Protein 6EY1 (pdb70)

Foldseek 3Di:
DPLQPDDDPVVVVVLLVLLVQQLVCCVPFQKDKDAQQPHDVLLVLQLVLLVVCVVVPQWDADCAQKTKDFAQCPDPSRSSVVSVVVSVVVSVVSCAVRNPVFHWDDKGGKIKIKNAAPQGKHAWDFQPADLQFFFKKKKAWRDAPDDCVPFPFWKWKCAQVDDDTDTHDRYGGMMMMGTRYPRITIIGGTTRHITIMIMMTTGRVVSNVVD

B-factor: mean 22.75, std 12.22, range [8.12, 85.41]

Nearest PDB structures (foldseek):
  6ey1-assembly1_A  TM=1.005E+00  e=1.236E-49  Trichoplax adhaerens
  7q5x-assembly1_A  TM=9.892E-01  e=2.332E-33  Homo sapiens
  6yw2-assembly1_A  TM=9.884E-01  e=5.616E-33  Homo sapiens
  5la9-assembly1_A  TM=9.828E-01  e=2.379E-32  Homo sapiens
  5lbb-assembly1_A-3  TM=9.717E-01  e=7.842E-32  Homo sapiens

InterPro domains:
  IPR002893 Zinc finger, MYND-type [PF01753] (26-63)
  IPR002893 Zinc finger, MYND-type [PS01360] (26-63)
  IPR002893 Zinc finger, MYND-type [PS50865] (26-63)
  IPR005123 Oxoglutarate/iron-dependent dioxygenase domain [PS51471] (190-288)
  IPR006620 Prolyl 4-hydroxylase, alpha subunit [SM00702] (103-287)
  IPR044862 Prolyl 4-hydroxylase alpha subunit, Fe(2+) 2OG dioxygenase domain [PF13640] (195-286)
  IPR051559 Hypoxia-inducible factor prolyl hydroxylases [PTHR12907] (85-297)

Structure (mmCIF, N/CA/C/O backbone):
data_6EY1
#
_entry.id   6EY1
#
_cell.length_a   40.579
_cell.length_b   59.413
_cell.length_c   51.202
_cell.angle_alpha   90.000
_cell.angle_beta   100.740
_cell.angle_gamma   90.000
#
_symmetry.space_group_name_H-M   'P 1 21 1'
#
loop_
_entity.id
_entity.type
_entity.pdbx_description
1 polymer 'HIF prolyl hydroxylase'
2 non-polymer 'ACETATE ION'
3 non-polymer GLYCEROL
4 non-polymer 'MANGANESE (II) ION'
5 water water
#
loop_
_atom_site.group_PDB
_atom_site.id
_atom_site.type_symbol
_atom_site.label_atom_id
_atom_site.label_alt_id
_atom_site.label_comp_id
_atom_site.label_asym_id
_atom_site.label_entity_id
_atom_site.label_seq_id
_atom_site.pdbx_PDB_ins_code
_atom_site.Cartn_x
_atom_site.Cartn_y
_atom_site.Cartn_z
_atom_site.occupancy
_atom_site.B_iso_or_equiv
_atom_site.auth_seq_id
_atom_site.auth_comp_id
_atom_site.auth_asym_id
_atom_site.auth_atom_id
_atom_site.pdbx_PDB_model_num
ATOM 1 N N A CYS A 1 30 ? 10.456 14.965 -3.470 0.75 41.53 73 CYS A N 1
ATOM 2 C CA A CYS A 1 30 ? 9.039 15.026 -3.809 0.75 38.62 73 CYS A CA 1
ATOM 3 C C A CYS A 1 30 ? 8.176 15.209 -2.561 0.75 38.23 73 CYS A C 1
ATOM 4 O O A CYS A 1 30 ? 8.020 14.278 -1.773 0.75 37.87 73 CYS A O 1
ATOM 7 N N . ASP A 1 31 ? 7.588 16.400 -2.410 0.75 38.00 74 ASP A N 1
ATOM 8 C CA . ASP A 1 31 ? 6.734 16.720 -1.262 0.75 36.82 74 ASP A CA 1
ATOM 9 C C . ASP A 1 31 ? 5.355 16.096 -1.472 0.75 36.34 74 ASP A C 1
ATOM 10 O O . ASP A 1 31 ? 4.379 16.753 -1.849 0.75 37.70 74 ASP A O 1
ATOM 12 N N . LYS A 1 32 ? 5.267 14.797 -1.209 0.75 36.63 75 LYS A N 1
ATOM 13 C CA . LYS A 1 32 ? 3.988 14.101 -1.307 0.75 35.80 75 LYS A CA 1
ATOM 14 C C . LYS A 1 32 ? 3.080 14.582 -0.181 0.75 37.84 75 LYS A C 1
ATOM 15 O O . LYS A 1 32 ? 1.919 14.926 -0.411 0.75 40.01 75 LYS A O 1
ATOM 21 N N . LEU A 1 35 ? 0.653 19.480 -2.281 1.00 53.51 78 LEU A N 1
ATOM 22 C CA . LEU A 1 35 ? -0.704 19.445 -2.814 1.00 53.65 78 LEU A CA 1
ATOM 23 C C . LEU A 1 35 ? -1.683 19.932 -1.750 1.00 55.48 78 LEU A C 1
ATOM 24 O O . LEU A 1 35 ? -2.780 20.401 -2.060 1.00 55.76 78 LEU A O 1
ATOM 29 N N . ALA A 1 36 ? -1.275 19.827 -0.486 1.00 57.77 79 ALA A N 1
ATOM 30 C CA . ALA A 1 36 ? -2.100 20.338 0.601 1.00 59.20 79 ALA A CA 1
ATOM 31 C C . ALA A 1 36 ? -1.951 21.848 0.744 1.00 59.35 79 ALA A C 1
ATOM 32 O O . ALA A 1 36 ? -2.946 22.556 0.934 1.00 62.03 79 ALA A O 1
ATOM 34 N N . LEU A 1 37 ? -0.719 22.352 0.637 1.00 54.61 80 LEU A N 1
ATOM 35 C CA . LEU A 1 37 ? -0.403 23.767 0.831 1.00 48.50 80 LEU A CA 1
ATOM 36 C C . LEU A 1 37 ? 0.356 24.298 -0.384 1.00 41.66 80 LEU A C 1
ATOM 37 O O . LEU A 1 37 ? 1.492 24.765 -0.299 1.00 41.50 80 LEU A O 1
ATOM 42 N N . GLU A 1 38 ? -0.283 24.262 -1.536 1.00 37.71 81 GLU A N 1
ATOM 43 C CA . GLU A 1 38 ? 0.414 24.714 -2.726 1.00 35.98 81 GLU A CA 1
ATOM 44 C C . GLU A 1 38 ? 0.498 26.233 -2.739 1.00 30.73 81 GLU A C 1
ATOM 45 O O . GLU A 1 38 ? -0.321 26.939 -2.136 1.00 28.49 81 GLU A O 1
ATOM 51 N N . LYS A 1 39 ? 1.528 26.728 -3.405 1.00 29.53 82 LYS A N 1
ATOM 52 C CA . LYS A 1 39 ? 1.721 28.155 -3.548 1.00 29.19 82 LYS A CA 1
ATOM 53 C C . LYS A 1 39 ? 0.723 28.711 -4.556 1.00 24.36 82 LYS A C 1
ATOM 54 O O . LYS A 1 39 ? 0.205 28.001 -5.424 1.00 22.82 82 LYS A O 1
ATOM 59 N N A THR A 1 40 ? 0.493 30.020 -4.477 0.30 24.05 83 THR A N 1
ATOM 60 N N B THR 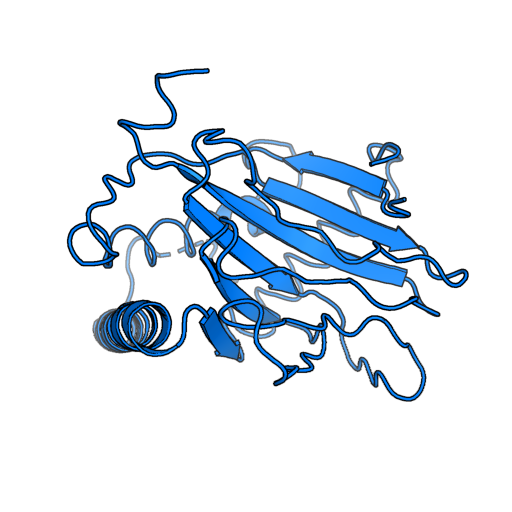A 1 40 ? 0.479 30.014 -4.446 0.70 24.01 83 THR A N 1
ATOM 61 C CA A THR A 1 40 ? -0.424 30.650 -5.419 0.30 23.93 83 THR A CA 1
ATOM 62 C CA B THR A 1 40 ? -0.389 30.692 -5.397 0.70 24.72 83 THR A CA 1
ATOM 63 C C A THR A 1 40 ? 0.029 30.461 -6.863 0.30 23.46 83 THR A C 1
ATOM 64 C C B THR A 1 40 ? 0.036 30.430 -6.835 0.70 23.46 83 THR A C 1
ATOM 65 O O A THR A 1 40 ? -0.808 30.309 -7.756 0.30 23.62 83 THR A O 1
ATOM 66 O O B THR A 1 40 ? -0.812 30.196 -7.695 0.70 22.91 83 THR A O 1
ATOM 73 N N . TRP A 1 41 ? 1.341 30.467 -7.125 1.00 22.66 84 TRP A N 1
ATOM 74 C CA . TRP A 1 41 ? 1.782 30.227 -8.503 1.00 22.94 84 TRP A CA 1
ATOM 75 C C . TRP A 1 41 ? 1.407 28.819 -8.964 1.00 21.53 84 TRP A C 1
ATOM 76 O O . TRP A 1 41 ? 1.103 28.602 -10.147 1.00 20.32 84 TRP A O 1
ATOM 87 N N A GLN A 1 42 ? 1.445 27.851 -8.052 0.50 21.49 85 GLN A N 1
ATOM 88 N N B GLN A 1 42 ? 1.421 27.855 -8.052 0.50 22.24 85 GLN A N 1
ATOM 89 C CA A GLN A 1 42 ? 1.044 26.490 -8.385 0.50 20.87 85 GLN A CA 1
ATOM 90 C CA B GLN A 1 42 ? 1.044 26.496 -8.408 0.50 22.25 85 GLN A CA 1
ATOM 91 C C A GLN A 1 42 ? -0.459 26.392 -8.624 0.50 19.94 85 GLN A C 1
ATOM 92 C C B GLN A 1 42 ? -0.465 26.366 -8.608 0.50 20.73 85 GLN A C 1
ATOM 93 O O A GLN A 1 42 ? -0.897 25.696 -9.547 0.50 18.92 85 GLN A O 1
ATOM 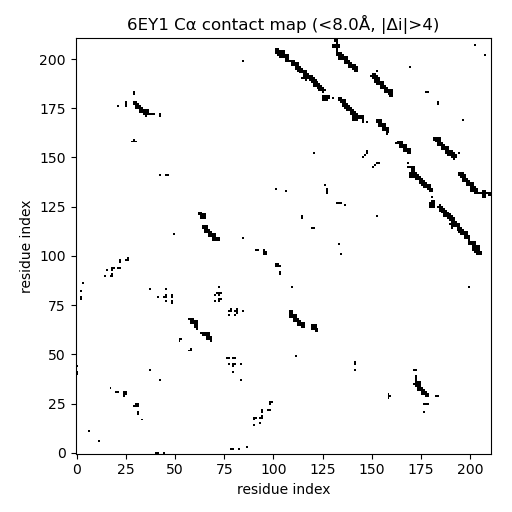94 O O B GLN A 1 42 ? -0.912 25.625 -9.491 0.50 19.90 85 GLN A O 1
ATOM 105 N N . LEU A 1 43 ? -1.264 27.063 -7.793 1.00 21.00 86 LEU A N 1
ATOM 106 C CA . LEU A 1 43 ? -2.702 27.115 -8.042 1.00 21.01 86 LEU A CA 1
ATOM 107 C C . LEU A 1 43 ? -2.992 27.679 -9.433 1.00 20.61 86 LEU A C 1
ATOM 108 O O . LEU A 1 43 ? -3.836 27.146 -10.165 1.00 20.51 86 LEU A O 1
ATOM 113 N N . GLN A 1 44 ? -2.312 28.762 -9.814 1.00 19.80 87 GLN A N 1
ATOM 114 C CA . GLN A 1 44 ? -2.583 29.365 -11.116 1.00 19.46 87 GLN A CA 1
ATOM 115 C C . GLN A 1 44 ? -2.162 28.427 -12.240 1.00 18.47 87 GLN A C 1
ATOM 116 O O . GLN A 1 44 ? -2.866 28.303 -13.248 1.00 17.39 87 GLN A O 1
ATOM 122 N N . LYS A 1 45 ? -1.022 27.746 -12.087 1.00 16.68 88 LYS A N 1
ATOM 123 C CA . LYS A 1 45 ? -0.635 26.721 -13.060 1.00 15.75 88 LYS A CA 1
ATOM 124 C C . LYS A 1 45 ? -1.684 25.619 -13.152 1.00 14.84 88 LYS A C 1
ATOM 125 O O . LYS A 1 45 ? -2.048 25.181 -14.250 1.00 15.02 88 LYS A O 1
ATOM 131 N N . ASN A 1 46 ? -2.169 25.158 -12.008 1.00 16.38 89 ASN A N 1
ATOM 132 C CA . ASN A 1 46 ? -3.175 24.108 -11.978 1.00 17.43 89 ASN A CA 1
ATOM 133 C C . ASN A 1 46 ? -4.474 24.541 -12.658 1.00 17.27 89 ASN A C 1
ATOM 134 O O . ASN A 1 46 ? -5.091 23.747 -13.368 1.00 17.05 89 ASN A O 1
ATOM 139 N N . GLU A 1 47 ? -4.847 25.804 -12.547 1.00 17.88 90 GLU A N 1
ATOM 140 C CA . GLU A 1 47 ? -6.011 26.289 -13.283 1.00 18.71 90 GLU A CA 1
ATOM 141 C C . GLU A 1 47 ? -5.767 26.310 -14.785 1.00 17.15 90 GLU A C 1
ATOM 142 O O . GLU A 1 47 ? -6.666 25.975 -15.558 1.00 17.91 90 GLU A O 1
ATOM 148 N N . ARG A 1 48 ? -4.563 26.705 -15.219 1.00 16.76 91 ARG A N 1
ATOM 149 C CA . ARG A 1 48 ? -4.233 26.609 -16.644 1.00 15.34 91 ARG A CA 1
ATOM 150 C C . ARG A 1 48 ? -4.338 25.180 -17.136 1.00 13.66 91 ARG A C 1
ATOM 151 O O . ARG A 1 48 ? -4.796 24.943 -18.259 1.00 14.85 91 ARG A O 1
ATOM 159 N N . LEU A 1 49 ? -3.874 24.219 -16.334 1.00 13.40 92 LEU A N 1
ATOM 160 C CA . LEU A 1 49 ? -3.934 22.817 -16.738 1.00 13.26 92 LEU A CA 1
ATOM 161 C C . LEU A 1 49 ? -5.368 22.355 -16.914 1.00 13.28 92 LEU A C 1
ATOM 162 O O . LEU A 1 49 ? -5.716 21.721 -17.920 1.00 13.47 92 LEU A O 1
ATOM 167 N N A SER A 1 50 ? -6.229 22.663 -15.942 0.75 13.83 93 SER A N 1
ATOM 168 N N B SER A 1 50 ? -6.221 22.660 -15.940 0.25 14.15 93 SER A N 1
ATOM 169 C CA A SER A 1 50 ? -7.611 22.191 -16.058 0.75 14.18 93 SER A CA 1
ATOM 170 C CA B SER A 1 50 ? -7.606 22.218 -16.027 0.25 14.81 93 SER A CA 1
ATOM 171 C C A SER A 1 50 ? -8.334 22.886 -17.209 0.75 14.03 93 SER A C 1
ATOM 172 C C B SER A 1 50 ? -8.349 22.942 -17.146 0.25 14.94 93 SER A C 1
ATOM 173 O O A SER A 1 50 ? -9.085 22.245 -17.943 0.75 14.48 93 SER A O 1
ATOM 174 O O B SER A 1 50 ? -9.201 22.346 -17.809 0.25 14.34 93 SER A O 1
ATOM 179 N N A ASN A 1 51 ? -8.099 24.187 -17.420 0.75 14.48 94 ASN A N 1
ATOM 180 N N B ASN A 1 51 ? -8.019 24.213 -17.395 0.25 15.54 94 ASN A N 1
ATOM 181 C CA A ASN A 1 51 ? -8.717 24.848 -18.561 0.75 15.00 94 ASN A CA 1
ATOM 182 C CA B ASN A 1 51 ? -8.627 24.934 -18.507 0.25 15.11 94 ASN A CA 1
ATOM 183 C C A ASN A 1 51 ? -8.267 24.224 -19.866 0.75 13.88 94 ASN A C 1
ATOM 184 C C B ASN A 1 51 ? -8.234 24.320 -19.845 0.25 14.38 94 ASN A C 1
ATOM 185 O O A ASN A 1 51 ? -9.083 24.013 -20.771 0.75 14.56 94 ASN A O 1
ATOM 186 O O B ASN A 1 51 ? -9.058 24.233 -20.764 0.25 14.84 94 ASN A O 1
ATOM 195 N N . MET A 1 52 ? -6.974 23.890 -19.964 1.00 13.29 95 MET A N 1
ATOM 196 C CA . MET A 1 52 ? -6.492 23.221 -21.166 1.00 12.95 95 MET A CA 1
ATOM 197 C C . MET A 1 52 ? -7.150 21.863 -21.347 1.00 12.41 95 MET A C 1
ATOM 198 O O . MET A 1 52 ? -7.546 21.511 -22.467 1.00 13.12 95 MET A O 1
ATOM 203 N N . VAL A 1 53 ? -7.272 21.077 -20.265 1.00 11.52 96 VAL A N 1
ATOM 204 C CA . VAL A 1 53 ? -7.924 19.778 -20.368 1.00 11.68 96 VAL A CA 1
ATOM 205 C C . VAL A 1 53 ? -9.357 19.933 -20.858 1.00 12.60 96 VAL A C 1
ATOM 206 O O . VAL A 1 53 ? -9.816 19.199 -21.742 1.00 12.80 96 VAL A O 1
ATOM 210 N N . VAL A 1 54 ? -10.101 20.864 -20.263 1.00 12.47 97 VAL A N 1
ATOM 211 C CA . VAL A 1 54 ? -11.486 21.063 -20.665 1.00 14.18 97 VAL A CA 1
ATOM 212 C C . VAL A 1 54 ? -11.552 21.411 -22.145 1.00 14.82 97 VAL A C 1
ATOM 213 O O . VAL A 1 54 ? -12.326 20.825 -22.906 1.00 15.81 97 VAL A O 1
ATOM 217 N N . ASN A 1 55 ? -10.748 22.376 -22.573 1.00 14.27 98 ASN A N 1
ATOM 218 C CA . ASN A 1 55 ? -10.837 22.825 -23.948 1.00 15.22 98 ASN A CA 1
ATOM 219 C C . ASN A 1 55 ? -10.397 21.744 -24.925 1.00 15.33 98 ASN A C 1
ATOM 220 O O . ASN A 1 55 ? -11.039 21.525 -25.951 1.00 17.41 98 ASN A O 1
ATOM 225 N N . GLN A 1 56 ? -9.321 21.027 -24.611 1.00 14.43 99 GLN A N 1
ATOM 226 C CA . GLN A 1 56 ? -8.812 20.014 -25.524 1.00 14.08 99 GLN A CA 1
ATOM 227 C C . GLN A 1 56 ? -9.709 18.778 -25.549 1.00 13.26 99 GLN A C 1
ATOM 228 O O . GLN A 1 56 ? -9.955 18.232 -26.630 1.00 14.91 99 GLN A O 1
ATOM 234 N N . LEU A 1 57 ? -10.220 18.321 -24.395 1.00 14.01 100 LEU A N 1
ATOM 235 C CA . LEU A 1 57 ? -11.172 17.200 -24.442 1.00 14.14 100 LEU A CA 1
ATOM 236 C C . LEU A 1 57 ? -12.429 17.576 -25.218 1.00 16.93 100 LEU A C 1
ATOM 237 O O . LEU A 1 57 ? -12.896 16.807 -26.065 1.00 17.46 100 LEU A O 1
ATOM 242 N N . ASN A 1 58 ? -12.970 18.771 -24.971 1.00 18.55 101 ASN A N 1
ATOM 243 C CA . ASN A 1 58 ? -14.239 19.113 -25.587 1.00 20.89 101 ASN A CA 1
ATOM 244 C C . ASN A 1 58 ? -14.062 19.311 -27.073 1.00 22.36 101 ASN A C 1
ATOM 245 O O . ASN A 1 58 ? -14.947 18.960 -27.847 1.00 25.82 101 ASN A O 1
ATOM 250 N N . THR A 1 59 ? -12.916 19.824 -27.493 1.00 21.98 102 THR A N 1
ATOM 251 C CA . THR A 1 59 ? -12.641 20.176 -28.875 1.00 25.13 102 THR A CA 1
ATOM 252 C C . THR A 1 59 ? -12.107 18.988 -29.663 1.00 24.55 102 THR A C 1
ATOM 253 O O . THR A 1 59 ? -12.556 18.729 -30.781 1.00 27.32 102 THR A O 1
ATOM 257 N N . ASN A 1 60 ? -11.154 18.248 -29.102 1.00 21.17 103 ASN A N 1
ATOM 258 C CA . ASN A 1 60 ? -10.442 17.208 -29.833 1.00 19.77 103 ASN A CA 1
ATOM 259 C C . ASN A 1 60 ? -10.594 15.795 -29.276 1.00 19.62 103 ASN A C 1
ATOM 260 O O . ASN A 1 60 ? -10.197 14.836 -29.954 1.00 20.45 103 ASN A O 1
ATOM 265 N N . GLY A 1 61 ? -11.140 15.641 -28.085 1.00 17.84 104 GLY A N 1
ATOM 266 C CA . GLY A 1 61 ? -11.388 14.349 -27.510 1.00 16.18 104 GLY A CA 1
ATOM 267 C C . GLY A 1 61 ? -10.226 13.760 -26.752 1.00 13.81 104 GLY A C 1
ATOM 268 O O . GLY A 1 61 ? -10.373 12.662 -26.221 1.00 13.05 104 GLY A O 1
ATOM 269 N N . PHE A 1 62 ? -9.083 14.451 -26.698 1.00 12.89 105 PHE A N 1
ATOM 270 C CA . PHE A 1 62 ? -7.908 13.985 -25.971 1.00 11.64 105 PHE A CA 1
ATOM 271 C C . PHE A 1 62 ? -7.059 15.200 -25.600 1.00 11.81 105 PHE A C 1
ATOM 272 O O . PHE A 1 62 ? -7.167 16.270 -26.212 1.00 12.73 105 PHE A O 1
ATOM 280 N N . CYS A 1 63 ? -6.205 15.007 -24.594 1.00 10.67 106 CYS A N 1
ATOM 281 C CA . CYS A 1 63 ? -5.346 16.074 -24.122 1.00 10.81 106 CYS A CA 1
ATOM 282 C C . CYS A 1 63 ? -4.053 15.461 -23.596 1.00 9.87 106 CYS A C 1
ATOM 283 O O . CYS A 1 63 ? -4.100 14.549 -22.764 1.00 10.96 106 CYS A O 1
ATOM 286 N N . ILE A 1 64 ? -2.914 16.005 -24.020 1.00 10.50 107 ILE A N 1
ATOM 287 C CA . ILE A 1 64 ? -1.593 15.647 -23.515 1.00 10.89 107 ILE A CA 1
ATOM 288 C C . ILE A 1 64 ? -1.094 16.753 -22.588 1.00 10.90 107 ILE A C 1
ATOM 289 O O . ILE A 1 64 ? -1.133 17.932 -22.953 1.00 12.25 107 ILE A O 1
ATOM 294 N N . ILE A 1 6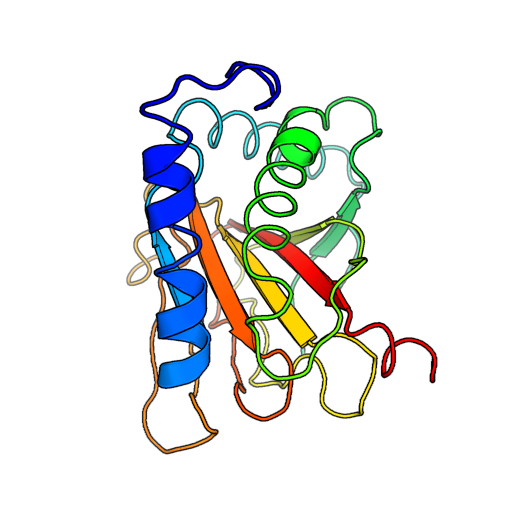5 ? -0.579 16.374 -21.419 1.00 11.19 108 ILE A N 1
ATOM 295 C CA . ILE A 1 65 ? 0.164 17.247 -20.511 1.00 11.04 108 ILE A CA 1
ATOM 296 C C . ILE A 1 65 ? 1.564 16.661 -20.368 1.00 11.12 108 ILE A C 1
ATOM 297 O O . ILE A 1 65 ? 1.760 15.579 -19.792 1.00 12.63 108 ILE A O 1
ATOM 302 N N . ASN A 1 66 ? 2.550 17.389 -20.848 1.00 11.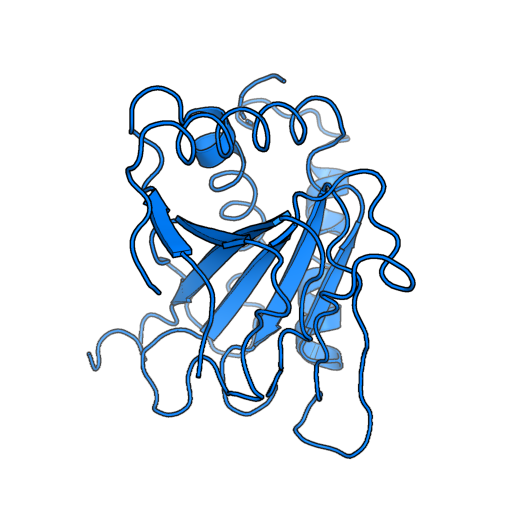09 109 ASN A N 1
ATOM 303 C CA . ASN A 1 66 ? 3.943 17.025 -20.678 1.00 11.16 109 ASN A CA 1
ATOM 304 C C . ASN A 1 66 ? 4.439 17.466 -19.309 1.00 11.74 109 ASN A C 1
ATOM 305 O O . ASN A 1 66 ? 4.049 18.497 -18.803 1.00 13.64 109 ASN A O 1
ATOM 310 N N . ASN A 1 67 ? 5.368 16.682 -18.732 1.00 12.26 110 ASN A N 1
ATOM 311 C CA . ASN A 1 67 ? 6.021 17.045 -17.471 1.00 12.73 110 ASN A CA 1
ATOM 312 C C . ASN A 1 67 ? 5.009 17.333 -16.366 1.00 13.24 110 ASN A C 1
ATOM 313 O O . ASN A 1 67 ? 5.048 18.358 -15.687 1.00 15.54 110 ASN A O 1
ATOM 318 N N . PHE A 1 68 ? 4.095 16.384 -16.167 1.00 12.36 111 PHE A N 1
ATOM 319 C CA . PHE A 1 68 ? 2.984 16.594 -15.241 1.00 13.00 111 PHE A CA 1
ATOM 320 C C . PHE A 1 68 ? 3.418 16.745 -13.780 1.00 14.79 111 PHE A C 1
ATOM 321 O O . PHE A 1 68 ? 3.003 17.702 -13.111 1.00 17.11 111 PHE A O 1
ATOM 329 N N . LEU A 1 69 ? 4.225 15.816 -13.256 1.00 14.14 112 LEU A N 1
ATOM 330 C CA . LEU A 1 69 ? 4.647 15.852 -11.857 1.00 15.28 1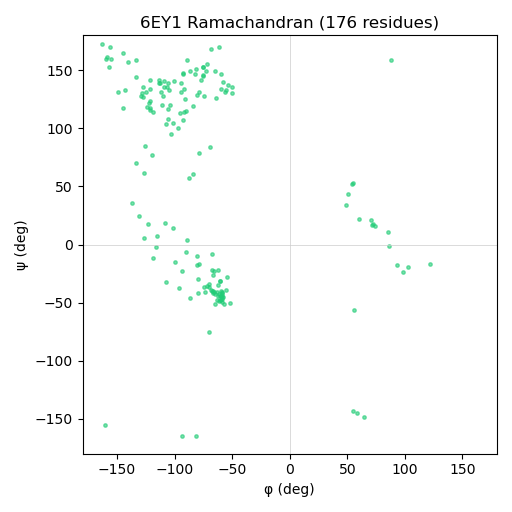12 LEU A CA 1
ATOM 331 C C . LEU A 1 69 ? 6.047 16.418 -11.623 1.00 17.00 112 LEU A C 1
ATOM 332 O O . LEU A 1 69 ? 6.382 16.754 -10.467 1.00 19.55 112 LEU A O 1
ATOM 337 N N . GLY A 1 70 ? 6.852 16.532 -12.652 1.00 16.63 113 GLY A N 1
ATOM 338 C CA . GLY A 1 70 ? 8.262 16.873 -12.497 1.00 18.69 113 GLY A CA 1
ATOM 339 C C . GLY A 1 70 ? 9.146 15.646 -12.286 1.00 20.12 113 GLY A C 1
ATOM 340 O O . GLY A 1 70 ? 8.698 14.601 -11.857 1.00 18.41 113 GLY A O 1
ATOM 341 N N . SER A 1 71 ? 10.465 15.790 -12.569 1.00 22.23 114 SER A N 1
ATOM 342 C CA . SER A 1 71 ? 11.311 14.588 -12.674 1.00 23.70 114 SER A CA 1
ATOM 343 C C . SER A 1 71 ? 11.503 13.903 -11.325 1.00 22.05 114 SER A C 1
ATOM 344 O O . SER A 1 71 ? 11.582 12.669 -11.262 1.00 22.30 114 SER A O 1
ATOM 347 N N . SER A 1 72 ? 11.664 14.676 -10.247 1.00 24.87 115 SER A N 1
ATOM 348 C CA . SER A 1 72 ? 11.901 14.065 -8.936 1.00 26.93 115 SER A CA 1
ATOM 349 C C . SER A 1 72 ? 10.728 13.193 -8.517 1.00 24.75 115 SER A C 1
ATOM 350 O O . SER A 1 72 ? 10.891 12.026 -8.137 1.00 24.82 115 SER A O 1
A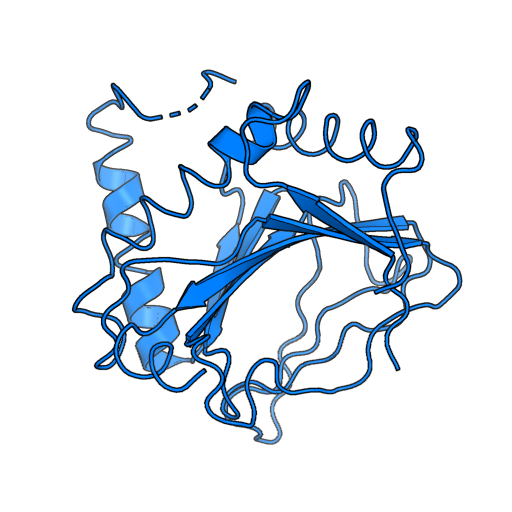TOM 353 N N . CYS A 1 73 ? 9.519 13.736 -8.621 1.00 21.98 116 CYS A N 1
ATOM 354 C CA A CYS A 1 73 ? 8.336 12.976 -8.222 0.75 22.33 116 CYS A CA 1
ATOM 355 C CA B CYS A 1 73 ? 8.348 12.982 -8.227 0.25 21.20 116 CYS A CA 1
ATOM 356 C C . CYS A 1 73 ? 8.065 11.837 -9.196 1.00 19.74 116 CYS A C 1
ATOM 357 O O . CYS A 1 73 ? 7.717 10.728 -8.780 1.00 19.35 116 CYS A O 1
ATOM 362 N N . SER A 1 74 ? 8.200 12.084 -10.498 1.00 18.94 117 SER A N 1
ATOM 363 C CA . SER A 1 74 ? 7.998 11.011 -11.465 1.00 16.80 117 SER A CA 1
ATOM 364 C C . SER A 1 74 ? 8.959 9.848 -11.242 1.00 15.93 117 SER A C 1
ATOM 365 O O . SER A 1 74 ? 8.583 8.681 -11.343 1.00 16.87 117 SER A O 1
ATOM 368 N N . THR A 1 75 ? 10.223 10.159 -10.921 1.00 17.64 118 THR A N 1
ATOM 369 C CA . THR A 1 75 ? 11.222 9.133 -10.612 1.00 19.11 118 THR A CA 1
ATOM 370 C C . THR A 1 75 ? 10.774 8.288 -9.432 1.00 18.15 118 THR A C 1
ATOM 371 O O . THR A 1 75 ? 10.902 7.058 -9.461 1.00 20.49 118 THR A O 1
ATOM 375 N N . GLU A 1 76 ? 10.204 8.924 -8.392 1.00 19.85 119 GLU A N 1
ATOM 376 C CA A GLU A 1 76 ? 9.721 8.171 -7.237 0.60 19.85 119 GLU A CA 1
ATOM 377 C CA B GLU A 1 76 ? 9.736 8.161 -7.244 0.40 19.78 119 GLU A CA 1
ATOM 378 C C . GLU A 1 76 ? 8.562 7.269 -7.628 1.00 18.53 119 GLU A C 1
ATOM 379 O O . GLU A 1 76 ? 8.476 6.131 -7.165 1.00 18.14 119 GLU A O 1
ATOM 390 N N . VAL A 1 77 ? 7.656 7.760 -8.495 1.00 16.91 120 VAL A N 1
ATOM 391 C CA . VAL A 1 77 ? 6.579 6.896 -8.975 1.00 16.02 120 VAL A CA 1
ATOM 392 C C . VAL A 1 77 ? 7.168 5.696 -9.706 1.00 16.33 120 VAL A C 1
ATOM 393 O O . VAL A 1 77 ? 6.792 4.541 -9.464 1.00 16.58 120 VAL A O 1
ATOM 397 N N . LEU A 1 78 ? 8.114 5.951 -10.620 1.00 17.12 121 LEU A N 1
ATOM 398 C CA . LEU A 1 78 ? 8.712 4.843 -11.362 1.00 17.72 121 LEU A CA 1
ATOM 399 C C . LEU A 1 78 ? 9.402 3.848 -10.430 1.00 17.98 121 LEU A C 1
ATOM 400 O O . LEU A 1 78 ? 9.223 2.634 -10.570 1.00 19.73 121 LEU A O 1
ATOM 405 N N . GLN A 1 79 ? 10.164 4.343 -9.451 1.00 18.78 122 GLN A N 1
ATOM 406 C CA A GLN A 1 79 ? 10.845 3.451 -8.512 0.50 20.47 122 GLN A CA 1
ATOM 407 C CA B GLN A 1 79 ? 10.842 3.427 -8.542 0.50 20.51 122 GLN A CA 1
ATOM 408 C C . GLN A 1 79 ? 9.848 2.553 -7.789 1.00 20.15 122 GLN A C 1
ATOM 409 O O . GLN A 1 79 ? 10.101 1.356 -7.583 1.00 21.24 122 GLN A O 1
ATOM 420 N N . GLN A 1 80 ? 8.714 3.123 -7.369 1.00 19.51 123 GLN A N 1
ATOM 421 C CA . GLN A 1 80 ? 7.730 2.320 -6.655 1.00 20.10 123 GLN A CA 1
ATOM 422 C C . GLN A 1 80 ? 7.058 1.310 -7.583 1.00 18.31 123 GLN A C 1
ATOM 423 O O . GLN A 1 80 ? 6.767 0.179 -7.174 1.00 20.52 123 GLN A O 1
ATOM 429 N N . VAL A 1 81 ? 6.816 1.689 -8.844 1.00 17.47 124 VAL A N 1
ATOM 430 C CA . VAL A 1 81 ? 6.277 0.734 -9.809 1.00 18.17 124 VAL A CA 1
ATOM 431 C C . VAL A 1 81 ? 7.239 -0.436 -10.026 1.00 18.34 124 VAL A C 1
ATOM 432 O O . VAL A 1 81 ? 6.831 -1.603 -10.025 1.00 19.84 124 VAL A O 1
ATOM 436 N N A LEU A 1 82 ? 8.532 -0.147 -10.170 0.50 18.85 125 LEU A N 1
ATOM 437 N N B LEU A 1 82 ? 8.535 -0.140 -10.185 0.50 19.49 125 LEU A N 1
ATOM 438 C CA A LEU A 1 82 ? 9.505 -1.223 -10.363 0.50 19.43 125 LEU A CA 1
ATOM 439 C CA B LEU A 1 82 ? 9.530 -1.200 -10.364 0.50 21.20 125 LEU A CA 1
ATOM 440 C C A LEU A 1 82 ? 9.594 -2.125 -9.135 0.50 22.29 125 LEU A C 1
ATOM 441 C C B LEU A 1 82 ? 9.600 -2.116 -9.141 0.50 22.82 125 LEU A C 1
ATOM 442 O O A LEU A 1 82 ? 9.705 -3.350 -9.261 0.50 24.01 125 LEU A O 1
ATOM 443 O O B LEU A 1 82 ? 9.707 -3.341 -9.276 0.50 24.20 125 LEU A O 1
ATOM 452 N N . ASN A 1 83 ? 9.523 -1.545 -7.937 1.00 23.68 126 ASN A N 1
ATOM 453 C CA . ASN A 1 83 ? 9.529 -2.361 -6.727 1.00 25.47 126 ASN A CA 1
ATOM 454 C C . ASN A 1 83 ? 8.329 -3.296 -6.701 1.00 23.78 126 ASN A C 1
ATOM 455 O O . ASN A 1 83 ? 8.450 -4.473 -6.341 1.00 25.73 126 ASN A O 1
ATOM 460 N N . LEU A 1 84 ? 7.150 -2.782 -7.053 1.00 22.01 127 LEU A N 1
ATOM 461 C CA . LEU A 1 84 ? 5.968 -3.631 -7.127 1.00 23.05 127 LEU A CA 1
ATOM 462 C C . LEU A 1 84 ? 6.189 -4.754 -8.119 1.00 23.58 127 LEU A C 1
ATOM 463 O O . LEU A 1 84 ? 5.842 -5.915 -7.859 1.00 24.98 127 LEU A O 1
ATOM 468 N N . TYR A 1 85 ? 6.749 -4.414 -9.286 1.00 23.16 128 TYR A N 1
ATOM 469 C CA . TYR A 1 85 ? 6.928 -5.400 -10.342 1.00 23.42 128 TYR A CA 1
ATOM 470 C C . TYR A 1 85 ? 7.897 -6.483 -9.913 1.00 26.85 128 TYR A C 1
ATOM 471 O O . TYR A 1 85 ? 7.653 -7.675 -10.138 1.00 29.00 128 TYR A O 1
ATOM 480 N N . GLN A 1 86 ? 8.992 -6.085 -9.268 1.00 28.80 129 GLN A N 1
ATOM 481 C CA . GLN A 1 86 ? 9.980 -7.044 -8.795 1.00 33.21 129 GLN A CA 1
ATOM 482 C C . GLN A 1 86 ? 9.426 -7.934 -7.690 1.00 34.55 129 GLN A C 1
ATOM 483 O O . GLN A 1 86 ? 9.905 -9.056 -7.504 1.00 37.26 129 GLN A O 1
ATOM 489 N N . SER A 1 87 ? 8.431 -7.461 -6.941 1.00 34.80 130 SER A N 1
ATOM 490 C CA A SER A 1 87 ? 7.850 -8.254 -5.867 0.25 35.62 130 SER A CA 1
ATOM 491 C CA B SER A 1 87 ? 7.848 -8.254 -5.866 0.75 36.29 130 SER A CA 1
ATOM 492 C C . SER A 1 87 ? 6.934 -9.360 -6.374 1.00 36.49 130 SER A C 1
ATOM 493 O O . SER A 1 87 ? 6.493 -10.186 -5.570 1.00 38.75 130 SER A O 1
ATOM 498 N N . GLY A 1 88 ? 6.630 -9.391 -7.673 1.00 35.75 131 GLY A N 1
ATOM 499 C CA . GLY A 1 88 ? 5.821 -10.449 -8.240 1.00 36.06 131 GLY A CA 1
ATOM 500 C C . GLY A 1 88 ? 4.320 -10.255 -8.159 1.00 36.96 131 GLY A C 1
ATOM 501 O O . GLY A 1 88 ? 3.578 -11.197 -8.460 1.00 38.15 131 GLY A O 1
ATOM 502 N N . VAL A 1 89 ? 3.841 -9.060 -7.790 1.00 34.70 132 VAL A N 1
ATOM 503 C CA . VAL A 1 89 ? 2.402 -8.861 -7.617 1.00 34.86 132 VAL A CA 1
ATOM 504 C C . VAL A 1 89 ? 1.651 -8.630 -8.918 1.00 32.15 132 VAL A C 1
ATOM 505 O O . VAL A 1 89 ? 0.415 -8.628 -8.903 1.00 33.76 132 VAL A O 1
ATOM 509 N N . PHE A 1 90 ? 2.337 -8.432 -10.043 1.00 29.00 133 PHE A N 1
ATOM 510 C CA . PHE A 1 90 ? 1.612 -8.237 -11.291 1.00 27.31 133 PHE A CA 1
ATOM 511 C C . PHE A 1 90 ? 1.046 -9.557 -11.803 1.00 29.78 133 PHE A C 1
ATOM 512 O O . PHE A 1 90 ? 1.574 -10.639 -11.524 1.00 32.91 133 PHE A O 1
ATOM 520 N N . SER A 1 91 ? -0.044 -9.465 -12.559 1.00 30.02 134 SER A N 1
ATOM 521 C CA . SER A 1 91 ? -0.722 -10.634 -13.100 1.00 34.19 134 SER A CA 1
ATOM 522 C C . SER A 1 91 ? -1.177 -10.332 -14.520 1.00 35.36 134 SER A C 1
ATOM 523 O O . SER A 1 91 ? -1.325 -9.180 -14.915 1.00 28.91 134 SER A O 1
ATOM 526 N N . ASN A 1 92 ? -1.374 -11.377 -15.311 1.00 43.60 135 ASN A N 1
ATOM 527 C CA . ASN A 1 92 ? -1.698 -11.173 -16.716 1.00 52.99 135 ASN A CA 1
ATOM 528 C C . ASN A 1 92 ? -2.935 -10.294 -16.869 1.00 58.01 135 ASN A C 1
ATOM 529 O O . ASN A 1 92 ? -3.961 -10.517 -16.218 1.00 58.13 135 ASN A O 1
ATOM 534 N N . GLY A 1 93 ? -2.824 -9.284 -17.729 1.00 61.65 136 GLY A N 1
ATOM 535 C CA . GLY A 1 93 ? -3.921 -8.376 -18.004 1.00 64.33 136 GLY A CA 1
ATOM 536 C C . GLY A 1 93 ? -5.048 -9.029 -18.782 1.00 66.50 136 GLY A C 1
ATOM 537 O O . GLY A 1 93 ? -6.221 -8.769 -18.518 1.00 67.58 136 GLY A O 1
ATOM 538 N N . ILE A 1 104 ? -4.558 -10.849 -27.344 1.00 41.71 147 ILE A N 1
ATOM 539 C CA . ILE A 1 104 ? -5.271 -9.588 -27.495 1.00 39.51 147 ILE A CA 1
ATOM 540 C C . ILE A 1 104 ? -4.482 -8.487 -26.811 1.00 32.96 147 ILE A C 1
ATOM 541 O O . ILE A 1 104 ? -4.150 -7.462 -27.433 1.00 29.54 147 ILE A O 1
ATOM 546 N N . ARG A 1 105 ? -4.213 -8.680 -25.516 1.00 28.43 148 ARG A N 1
ATOM 547 C CA . ARG A 1 105 ? -3.429 -7.719 -24.746 1.00 26.36 148 ARG A CA 1
ATOM 548 C C . ARG A 1 105 ? -2.284 -8.430 -24.045 1.00 22.93 148 ARG A C 1
ATOM 549 O O . ARG A 1 105 ? -2.455 -9.505 -23.460 1.00 24.68 148 ARG A O 1
ATOM 557 N N . GLY A 1 106 ? -1.114 -7.814 -24.110 1.00 20.61 149 GLY A N 1
ATOM 558 C CA . GLY A 1 106 ? 0.117 -8.406 -23.628 1.00 21.59 149 GLY A CA 1
ATOM 559 C C . GLY A 1 106 ? 0.652 -7.779 -22.361 1.00 19.07 149 GLY A C 1
ATOM 560 O O . GLY A 1 106 ? 1.813 -7.972 -22.045 1.00 20.86 149 GLY A O 1
ATOM 561 N N . ASP A 1 107 ? -0.164 -7.059 -21.619 1.00 17.76 150 ASP A N 1
ATOM 562 C CA . ASP A 1 107 ? 0.304 -6.378 -20.411 1.00 17.24 150 ASP A CA 1
ATOM 563 C C . ASP A 1 107 ? 0.175 -7.293 -19.188 1.00 17.80 150 ASP A C 1
ATOM 564 O O . ASP A 1 107 ? -0.606 -8.255 -19.138 1.00 21.38 150 ASP A O 1
ATOM 569 N N . LYS A 1 108 ? 0.954 -6.952 -18.191 1.00 17.57 151 LYS A N 1
ATOM 570 C CA . LYS A 1 108 ? 0.817 -7.456 -16.837 1.00 17.35 151 LYS A CA 1
ATOM 571 C C . LYS A 1 108 ? 0.395 -6.271 -15.983 1.00 16.99 151 LYS A C 1
ATOM 572 O O . LYS A 1 108 ? 0.909 -5.163 -16.179 1.00 15.90 151 LYS A O 1
ATOM 578 N N . ILE A 1 109 ? -0.537 -6.487 -15.047 1.00 17.16 152 ILE A N 1
ATOM 579 C CA . ILE A 1 109 ? -1.117 -5.381 -14.308 1.00 16.15 152 ILE A CA 1
ATOM 580 C C . ILE A 1 109 ? -1.170 -5.660 -12.814 1.00 16.04 152 ILE A C 1
ATOM 581 O O . ILE A 1 109 ? -1.187 -6.808 -12.358 1.00 17.94 152 ILE A O 1
ATOM 586 N N . ALA A 1 110 ? -1.256 -4.564 -12.063 1.00 16.22 153 ALA A N 1
ATOM 587 C CA . ALA A 1 110 ? -1.516 -4.592 -10.629 1.00 16.80 153 ALA A CA 1
ATOM 588 C C . ALA A 1 110 ? -2.409 -3.407 -10.305 1.00 16.51 153 ALA A C 1
ATOM 589 O O . ALA A 1 110 ? -2.125 -2.288 -10.725 1.00 17.00 153 ALA A O 1
ATOM 591 N N . TRP A 1 111 ? -3.459 -3.639 -9.539 1.00 17.30 154 TRP A N 1
ATOM 592 C CA . TRP A 1 111 ? -4.352 -2.581 -9.110 1.00 17.49 154 TRP A CA 1
ATOM 593 C C . TRP A 1 111 ? -3.879 -2.028 -7.776 1.00 17.61 154 TRP A C 1
ATOM 594 O O . TRP A 1 111 ? -3.707 -2.782 -6.805 1.00 21.31 154 TRP A O 1
ATOM 605 N N . ILE A 1 112 ? -3.674 -0.721 -7.719 1.00 16.58 155 ILE A N 1
ATOM 606 C CA . ILE A 1 112 ? -3.127 -0.038 -6.555 1.00 17.98 155 ILE A CA 1
ATOM 607 C C . ILE A 1 112 ? -4.110 1.051 -6.144 1.00 17.68 155 ILE A C 1
ATOM 608 O O . ILE A 1 112 ? -4.367 1.983 -6.905 1.00 17.80 155 ILE A O 1
ATOM 613 N N . GLY A 1 113 ? -4.649 0.946 -4.932 1.00 19.39 156 GLY A N 1
ATOM 614 C CA . GLY A 1 113 ? -5.543 1.971 -4.436 1.00 22.14 156 GLY A CA 1
ATOM 615 C C . GLY A 1 113 ? -4.822 3.195 -3.919 1.00 23.61 156 GLY A C 1
ATOM 616 O O . GLY A 1 113 ? -5.361 4.308 -3.972 1.00 26.37 156 GLY A O 1
ATOM 617 N N . GLY A 1 114 ? -3.611 3.016 -3.417 1.00 24.27 157 GLY A N 1
ATOM 618 C CA . GLY A 1 114 ? -2.775 4.108 -2.954 1.00 25.14 157 GLY A CA 1
ATOM 619 C C . GLY A 1 114 ? -2.353 3.992 -1.508 1.00 25.71 157 GLY A C 1
ATOM 620 O O . GLY A 1 114 ? -1.396 4.666 -1.100 1.00 28.54 157 GLY A O 1
ATOM 621 N N . ASP A 1 115 ? -3.013 3.150 -0.718 1.00 24.27 158 ASP A N 1
ATOM 622 C CA A ASP A 1 115 ? -2.655 2.994 0.685 0.50 25.09 158 ASP A CA 1
ATOM 623 C CA B ASP A 1 115 ? -2.683 2.978 0.690 0.50 24.90 158 ASP A CA 1
ATOM 624 C C . ASP A 1 115 ? -1.776 1.780 0.937 1.00 24.29 158 ASP A C 1
ATOM 625 O O . ASP A 1 115 ? -1.512 1.450 2.105 1.00 26.64 158 ASP A O 1
ATOM 634 N N . GLU A 1 116 ? -1.314 1.116 -0.118 1.00 23.97 159 GLU A N 1
ATOM 635 C CA . GLU A 1 116 ? -0.428 -0.030 0.012 1.00 24.19 159 GLU A CA 1
ATOM 636 C C . GLU A 1 116 ? 0.967 0.417 0.426 1.00 25.23 159 GLU A C 1
ATOM 637 O O . GLU A 1 116 ? 1.431 1.515 0.092 1.00 25.03 159 GLU A O 1
ATOM 643 N N . ARG A 1 117 ? 1.645 -0.459 1.169 1.00 27.66 160 ARG A N 1
ATOM 644 C CA . ARG A 1 117 ? 3.022 -0.183 1.543 1.00 30.02 160 ARG A CA 1
ATOM 645 C C . ARG A 1 117 ? 3.867 0.126 0.306 1.00 28.54 160 ARG A C 1
ATOM 646 O O . ARG A 1 117 ? 3.732 -0.509 -0.745 1.00 28.65 160 ARG A O 1
ATOM 654 N N . GLY A 1 118 ? 4.711 1.142 0.429 1.00 28.39 161 GLY A N 1
ATOM 655 C CA . GLY A 1 118 ? 5.623 1.487 -0.644 1.00 28.20 161 GLY A CA 1
ATOM 656 C C . GLY A 1 118 ? 4.977 2.095 -1.865 1.00 27.36 161 GLY A C 1
ATOM 657 O O . GLY A 1 118 ? 5.575 2.070 -2.947 1.00 29.51 161 GLY A O 1
ATOM 658 N N . CYS A 1 119 ? 3.770 2.653 -1.729 1.00 24.33 162 CYS A N 1
ATOM 659 C CA . CYS A 1 119 ? 3.038 3.205 -2.869 1.00 22.27 162 CYS A CA 1
ATOM 660 C C . CYS A 1 119 ? 2.672 4.675 -2.682 1.00 20.66 162 CYS A C 1
ATOM 661 O O . CYS A 1 119 ? 1.805 5.183 -3.393 1.00 19.08 162 CYS A O 1
ATOM 664 N N . GLU A 1 120 ? 3.329 5.376 -1.741 1.00 21.04 163 GLU A N 1
ATOM 665 C CA . GLU A 1 120 ? 2.962 6.765 -1.452 1.00 21.83 163 GLU A CA 1
ATOM 666 C C . GLU A 1 120 ? 3.107 7.683 -2.662 1.00 20.31 163 GLU A C 1
ATOM 667 O O . GLU A 1 120 ? 2.378 8.671 -2.765 1.00 19.28 163 GLU A O 1
ATOM 673 N N . ALA A 1 121 ? 4.052 7.405 -3.561 1.00 19.32 164 ALA A N 1
ATOM 674 C CA . ALA A 1 121 ? 4.187 8.257 -4.746 1.00 18.48 164 ALA A CA 1
ATOM 675 C C . ALA A 1 121 ? 3.071 7.996 -5.751 1.00 17.24 164 ALA A C 1
ATOM 676 O O . ALA A 1 121 ? 2.631 8.916 -6.450 1.00 16.20 164 ALA A O 1
ATOM 678 N N . ILE A 1 122 ? 2.656 6.736 -5.879 1.00 16.97 165 ILE A N 1
ATOM 679 C CA . ILE A 1 122 ? 1.483 6.413 -6.694 1.00 16.09 165 ILE A CA 1
ATOM 680 C C . ILE A 1 122 ? 0.249 7.088 -6.127 1.00 15.76 165 ILE A C 1
ATOM 681 O O . ILE A 1 122 ? -0.575 7.648 -6.867 1.00 15.50 165 ILE A O 1
ATOM 686 N N . LYS A 1 123 ? 0.097 7.064 -4.796 1.00 15.95 166 LYS A N 1
ATOM 687 C CA . LYS A 1 123 ? -0.994 7.790 -4.179 1.00 17.05 166 LYS A CA 1
ATOM 688 C C . LYS A 1 123 ? -0.926 9.273 -4.533 1.00 15.53 166 LYS A C 1
ATOM 689 O O . LYS A 1 123 ? -1.939 9.894 -4.859 1.00 16.36 166 LYS A O 1
ATOM 695 N N . TYR A 1 124 ? 0.270 9.861 -4.454 1.00 16.23 167 TYR A N 1
ATOM 696 C CA . TYR A 1 124 ? 0.436 11.280 -4.782 1.00 15.75 167 TYR A CA 1
ATOM 697 C C . TYR A 1 124 ? -0.006 11.558 -6.218 1.00 14.62 167 TYR A C 1
ATOM 698 O O . TYR A 1 124 ? -0.747 12.509 -6.486 1.00 14.96 167 TYR A O 1
ATOM 707 N N . LEU A 1 125 ? 0.442 10.727 -7.175 1.00 13.94 168 LEU A N 1
ATOM 708 C CA . LEU A 1 125 ? -0.028 10.850 -8.554 1.00 13.07 168 LEU A CA 1
ATOM 709 C C . LEU A 1 125 ? -1.548 10.868 -8.604 1.00 12.79 168 LEU A C 1
ATOM 710 O O . LEU A 1 125 ? -2.149 11.737 -9.251 1.00 12.54 168 LEU A O 1
ATOM 715 N N . SER A 1 126 ? -2.191 9.892 -7.949 1.00 13.04 169 SER A N 1
ATOM 716 C CA A SER A 1 126 ? -3.643 9.806 -8.015 0.85 12.73 169 SER A CA 1
ATOM 717 C CA B SER A 1 126 ? -3.650 9.793 -7.990 0.15 13.38 169 SER A CA 1
ATOM 718 C C . SER A 1 126 ? -4.310 11.041 -7.421 1.00 13.51 169 SER A C 1
ATOM 719 O O . SER A 1 126 ? -5.325 11.506 -7.935 1.00 13.37 169 SER A O 1
ATOM 724 N N A SER A 1 127 ? -3.747 11.584 -6.340 0.70 14.13 170 SER A N 1
ATOM 725 N N B SER A 1 127 ? -3.742 11.600 -6.349 0.30 14.96 170 SER A N 1
ATOM 726 C CA A SER A 1 127 ? -4.293 12.807 -5.762 0.70 15.77 170 SER A CA 1
ATOM 727 C CA B SER A 1 127 ? -4.309 12.814 -5.770 0.30 16.52 170 SER A CA 1
ATOM 728 C C A SER A 1 127 ? -4.177 13.981 -6.724 0.70 14.37 170 SER A C 1
ATOM 729 C C B SER A 1 127 ? -4.174 13.994 -6.722 0.30 15.13 170 SER A C 1
ATOM 730 O O A SER A 1 127 ? -5.087 14.809 -6.825 0.70 14.82 170 SER A O 1
ATOM 731 O O B SER A 1 127 ? -5.067 14.846 -6.799 0.30 15.38 170 SER A O 1
ATOM 736 N N . CYS A 1 128 ? -3.062 14.061 -7.461 1.00 14.10 171 CYS A N 1
ATOM 737 C CA . CYS A 1 128 ? -2.883 15.141 -8.428 1.00 13.22 171 CYS A CA 1
ATOM 738 C C . CYS A 1 128 ? -3.881 15.014 -9.586 1.00 11.98 171 CYS A C 1
ATOM 739 O O . CYS A 1 128 ? -4.440 16.008 -10.049 1.00 13.01 171 CYS A O 1
ATOM 742 N N . VAL A 1 129 ? -4.076 13.802 -10.100 1.00 12.01 172 VAL A N 1
ATOM 743 C CA . VAL A 1 129 ? -5.056 13.613 -11.170 1.00 11.40 172 VAL A CA 1
ATOM 744 C C . VAL A 1 129 ? -6.463 13.877 -10.655 1.00 11.69 172 VAL A C 1
ATOM 745 O O . VAL A 1 129 ? -7.268 14.524 -11.331 1.00 11.72 172 VAL A O 1
ATOM 749 N N . ASP A 1 130 ? -6.766 13.422 -9.430 1.00 11.74 173 ASP A N 1
ATOM 750 C CA . ASP A 1 130 ? -8.088 13.678 -8.871 1.00 12.42 173 ASP A CA 1
ATOM 751 C C . ASP A 1 130 ? -8.355 15.172 -8.786 1.00 12.73 173 ASP A C 1
ATOM 752 O O . ASP A 1 130 ? -9.468 15.619 -9.079 1.00 13.62 173 ASP A O 1
ATOM 757 N N . SER A 1 131 ? -7.377 15.946 -8.334 1.00 13.76 174 SER A N 1
ATOM 758 C CA A SER A 1 131 ? -7.556 17.391 -8.230 0.60 15.23 174 SER A CA 1
ATOM 759 C CA B SER A 1 131 ? -7.585 17.387 -8.230 0.40 14.49 174 SER A CA 1
ATOM 760 C C . SER A 1 131 ? -7.766 18.025 -9.600 1.00 13.78 174 SER A C 1
ATOM 761 O O . SER A 1 131 ? -8.608 18.912 -9.766 1.00 15.65 174 SER A O 1
ATOM 766 N N . LEU A 1 132 ? -6.996 17.581 -10.598 1.00 12.82 175 LEU A N 1
ATOM 767 C CA . LEU A 1 132 ? -7.155 18.061 -11.973 1.00 12.74 175 LEU A CA 1
ATOM 768 C C . LEU A 1 132 ? -8.589 17.810 -12.456 1.00 12.67 175 LEU A C 1
ATOM 769 O O . LEU A 1 132 ? -9.256 18.717 -12.952 1.00 14.37 175 LEU A O 1
ATOM 774 N N . ILE A 1 133 ? -9.070 16.572 -12.309 1.00 12.46 176 ILE A N 1
ATOM 775 C CA . ILE A 1 133 ? -10.422 16.233 -12.742 1.00 13.19 176 ILE A CA 1
ATOM 776 C C . ILE A 1 133 ? -11.454 17.017 -11.960 1.00 14.00 176 ILE A C 1
ATOM 777 O O . ILE A 1 133 ? -12.449 17.463 -12.526 1.00 15.21 176 ILE A O 1
ATOM 782 N N . SER A 1 134 ? -11.257 17.175 -10.651 1.00 14.69 177 SER A N 1
ATOM 783 C CA A SER A 1 134 ? -12.219 17.911 -9.844 0.75 17.09 177 SER A CA 1
ATOM 784 C CA B SER A 1 134 ? -12.230 17.906 -9.851 0.25 16.38 177 SER A CA 1
ATOM 785 C C . SER A 1 134 ? -12.391 19.333 -10.353 1.00 17.79 177 SER A C 1
ATOM 786 O O . SER A 1 134 ? -13.499 19.872 -10.347 1.00 19.31 177 SER A O 1
ATOM 791 N N . ARG A 1 135 ? -11.308 19.965 -10.790 1.00 18.11 178 ARG A N 1
ATOM 792 C CA . ARG A 1 135 ? -11.395 21.309 -11.346 1.00 21.30 178 ARG A CA 1
ATOM 793 C C . ARG A 1 135 ? -12.145 21.340 -12.674 1.00 22.08 178 ARG A C 1
ATOM 794 O O . ARG A 1 135 ? -12.668 22.391 -13.039 1.00 27.81 178 ARG A O 1
ATOM 802 N N . CYS A 1 136 ? -12.231 20.219 -13.390 1.00 21.24 179 CYS A N 1
ATOM 803 C CA . CYS A 1 136 ? -12.934 20.119 -14.670 1.00 21.97 179 CYS A CA 1
ATOM 804 C C . CYS A 1 136 ? -14.386 19.647 -14.543 1.00 24.39 179 CYS A C 1
ATOM 805 O O . CYS A 1 136 ? -15.171 19.830 -15.472 1.00 24.81 179 CYS A O 1
ATOM 808 N N . ASN A 1 137 ? -14.742 18.959 -13.468 1.00 26.29 180 ASN A N 1
ATOM 809 C CA . ASN A 1 137 ? -16.076 18.388 -13.378 1.00 27.48 180 ASN A CA 1
ATOM 810 C C . ASN A 1 137 ? -17.126 19.487 -13.508 1.00 27.82 180 ASN A C 1
ATOM 811 O O . ASN A 1 137 ? -16.986 20.583 -12.962 1.00 27.94 180 ASN A O 1
ATOM 816 N N . GLY A 1 138 ? -18.192 19.189 -14.238 1.00 25.62 181 GLY A N 1
ATOM 817 C CA . GLY A 1 138 ? -19.157 20.179 -14.626 1.00 25.72 181 GLY A CA 1
ATOM 818 C C . GLY A 1 138 ? -18.881 20.792 -15.978 1.00 24.62 181 GLY A C 1
ATOM 819 O O . GLY A 1 138 ? -19.780 21.446 -16.542 1.00 26.82 181 GLY A O 1
ATOM 820 N N . ARG A 1 139 ? -17.651 20.640 -16.486 1.00 21.71 182 ARG A N 1
ATOM 821 C CA . ARG A 1 139 ? -17.272 21.191 -17.770 1.00 21.43 182 ARG A CA 1
ATOM 822 C C . ARG A 1 139 ? -16.917 20.124 -18.787 1.00 21.71 182 ARG A C 1
ATOM 823 O O . ARG A 1 139 ? -16.580 20.480 -19.924 1.00 23.69 182 ARG A O 1
ATOM 831 N N . LEU A 1 140 ? -16.945 18.850 -18.401 1.00 24.22 183 LEU A N 1
ATOM 832 C CA . LEU A 1 140 ? -16.577 17.723 -19.272 1.00 24.55 183 LEU A CA 1
ATOM 833 C C . LEU A 1 140 ? -17.858 17.054 -19.742 1.00 28.33 183 LEU A C 1
ATOM 834 O O . LEU A 1 140 ? -18.401 16.179 -19.079 1.00 28.03 183 LEU A O 1
ATOM 839 N N . GLY A 1 141 ? -18.326 17.445 -20.916 1.00 32.25 184 GLY A N 1
ATOM 840 C CA . GLY A 1 141 ? -19.586 16.904 -21.378 1.00 33.67 184 GLY A CA 1
ATOM 841 C C . GLY A 1 141 ? -20.694 17.127 -20.366 1.00 32.73 184 GLY A C 1
ATOM 842 O O . GLY A 1 141 ? -20.751 18.158 -19.696 1.00 33.23 184 GLY A O 1
ATOM 843 N N . ASN A 1 142 ? -21.591 16.145 -20.255 1.00 32.00 185 ASN A N 1
ATOM 844 C CA . ASN A 1 142 ? -22.645 16.132 -19.240 1.00 29.92 185 ASN A CA 1
ATOM 845 C C . ASN A 1 142 ? -22.290 15.200 -18.086 1.00 27.51 185 ASN A C 1
ATOM 846 O O . ASN A 1 142 ? -23.150 14.838 -17.275 1.00 27.61 185 ASN A O 1
ATOM 851 N N . TYR A 1 143 ? -21.047 14.791 -18.014 1.00 24.10 186 TYR A N 1
ATOM 852 C CA . TYR A 1 143 ? -20.681 13.744 -17.087 1.00 21.10 186 TYR A CA 1
ATOM 853 C C . TYR A 1 143 ? -20.639 14.279 -15.664 1.00 22.05 186 TYR A C 1
ATOM 854 O O . TYR A 1 143 ? -20.274 15.434 -15.427 1.00 24.21 186 TYR A O 1
ATOM 863 N N . MET A 1 144 ? -21.030 13.436 -14.706 1.00 20.90 187 MET A N 1
ATOM 864 C CA A MET A 1 144 ? -20.891 13.772 -13.284 0.60 20.70 187 MET A CA 1
ATOM 865 C CA B MET A 1 144 ? -20.936 13.749 -13.271 0.40 21.93 187 MET A CA 1
ATOM 866 C C . MET A 1 144 ? -19.799 12.891 -12.717 1.00 17.89 187 MET A C 1
ATOM 867 O O . MET A 1 144 ? -19.981 11.697 -12.482 1.00 18.72 187 MET A O 1
ATOM 876 N N . ILE A 1 145 ? -18.640 13.467 -12.541 1.00 18.02 188 ILE A N 1
ATOM 877 C CA . ILE A 1 145 ? -17.469 12.689 -12.229 1.00 20.33 188 ILE A CA 1
ATOM 878 C C . ILE A 1 145 ? -17.207 12.822 -10.736 1.00 24.70 188 ILE A C 1
ATOM 879 O O . ILE A 1 145 ? -16.686 13.838 -10.278 1.00 30.48 188 ILE A O 1
ATOM 884 N N . THR A 1 146 ? -17.536 11.766 -9.984 1.00 26.12 189 THR A N 1
ATOM 885 C CA . THR A 1 146 ? -17.309 11.757 -8.542 1.00 30.94 189 THR A CA 1
ATOM 886 C C . THR A 1 146 ? -16.503 10.553 -8.066 1.00 29.50 189 THR A C 1
ATOM 887 O O . THR A 1 146 ? -16.350 10.362 -6.855 1.00 34.92 189 THR A O 1
ATOM 891 N N . GLY A 1 147 ? -16.000 9.727 -8.966 1.00 22.92 190 GLY A N 1
ATOM 892 C CA . GLY A 1 147 ? -15.258 8.556 -8.546 1.00 22.34 190 GLY A CA 1
ATOM 893 C C . GLY A 1 147 ? -14.448 8.023 -9.703 1.00 15.72 190 GLY A C 1
ATOM 894 O O . GLY A 1 147 ? -14.564 8.476 -10.839 1.00 14.41 190 GLY A O 1
ATOM 895 N N . ARG A 1 148 ? -13.613 7.041 -9.394 1.00 16.01 191 ARG A N 1
ATOM 896 C CA . ARG A 1 148 ? -12.724 6.444 -10.384 1.00 13.42 191 ARG A CA 1
ATOM 897 C C . ARG A 1 148 ? -12.355 5.043 -9.933 1.00 13.85 191 ARG A C 1
ATOM 898 O O . ARG A 1 148 ? -12.614 4.631 -8.788 1.00 15.37 191 ARG A O 1
ATOM 906 N N . THR A 1 149 ? -11.722 4.324 -10.851 1.00 12.92 192 THR A N 1
ATOM 907 C CA . THR A 1 149 ? -11.086 3.064 -10.504 1.00 13.71 192 THR A CA 1
ATOM 908 C C . THR A 1 149 ? -9.869 3.293 -9.599 1.00 13.45 192 THR A C 1
ATOM 909 O O . THR A 1 149 ? -9.357 4.413 -9.455 1.00 13.15 192 THR A O 1
ATOM 913 N N . LYS A 1 150 ? -9.368 2.200 -9.037 1.00 13.95 193 LYS A N 1
ATOM 914 C CA . LYS A 1 150 ? -8.013 2.195 -8.532 1.00 14.46 193 LYS A CA 1
ATOM 915 C C . LYS A 1 150 ? -7.038 2.469 -9.690 1.00 13.17 193 LYS A C 1
ATOM 916 O O . LYS A 1 150 ? -7.390 2.442 -10.878 1.00 13.03 193 LYS A O 1
ATOM 922 N N . CYS A 1 151 ? -5.764 2.694 -9.349 1.00 13.04 194 CYS A N 1
ATOM 923 C CA . CYS A 1 151 ? -4.725 2.831 -10.370 1.00 12.67 194 CYS A CA 1
ATOM 924 C C . CYS A 1 151 ? -4.393 1.465 -10.955 1.00 12.61 194 CYS A C 1
ATOM 925 O O . CYS A 1 151 ? -4.103 0.521 -10.222 1.00 15.88 194 CYS A O 1
ATOM 928 N N . MET A 1 152 ? -4.429 1.368 -12.273 1.00 11.82 195 MET A N 1
ATOM 929 C CA . MET A 1 152 ? -4.028 0.139 -12.963 1.00 11.82 195 MET A CA 1
ATOM 930 C C . MET A 1 152 ? -2.576 0.352 -13.395 1.00 11.40 195 MET A C 1
ATOM 931 O O . MET A 1 152 ? -2.313 1.035 -14.400 1.00 11.94 195 MET A O 1
ATOM 936 N N . VAL A 1 153 ? -1.648 -0.199 -12.637 1.00 11.36 196 VAL A N 1
ATOM 937 C CA . VAL A 1 153 ? -0.244 -0.177 -12.991 1.00 11.58 196 VAL A CA 1
ATOM 938 C C . VAL A 1 153 ? -0.006 -1.273 -14.007 1.00 11.95 196 VAL A C 1
ATOM 939 O O . VAL A 1 153 ? -0.405 -2.413 -13.793 1.00 14.99 196 VAL A O 1
ATOM 943 N N . ALA A 1 154 ? 0.626 -0.940 -15.131 1.00 12.34 197 ALA A N 1
ATOM 944 C CA . ALA A 1 154 ? 0.794 -1.882 -16.226 1.00 12.98 197 ALA A CA 1
ATOM 945 C C . ALA A 1 154 ? 2.213 -1.882 -16.756 1.00 12.54 197 ALA A C 1
ATOM 946 O O . ALA A 1 154 ? 2.859 -0.839 -16.873 1.00 13.43 197 ALA A O 1
ATOM 948 N N . CYS A 1 155 ? 2.639 -3.074 -17.131 1.00 12.75 198 CYS A N 1
ATOM 949 C CA . CYS A 1 155 ? 3.858 -3.265 -17.870 1.00 13.64 198 CYS A CA 1
ATOM 950 C C . CYS A 1 155 ? 3.574 -4.121 -19.087 1.00 12.76 198 CYS A C 1
ATOM 951 O O . CYS A 1 155 ? 2.994 -5.199 -18.953 1.00 15.24 198 CYS A O 1
ATOM 954 N N . TYR A 1 156 ? 3.987 -3.641 -20.275 1.00 12.52 199 TYR A N 1
ATOM 955 C CA . TYR A 1 156 ? 4.156 -4.490 -21.448 1.00 11.88 199 TYR A CA 1
ATOM 956 C C . TYR A 1 156 ? 5.616 -4.909 -21.430 1.00 12.61 199 TYR A C 1
ATOM 957 O O . TYR A 1 156 ? 6.504 -4.061 -21.680 1.00 12.99 199 TYR A O 1
ATOM 966 N N . PRO A 1 157 ? 5.936 -6.179 -21.096 1.00 13.28 200 PRO A N 1
ATOM 967 C CA . PRO A 1 157 ? 7.338 -6.522 -20.789 1.00 14.16 200 PRO A CA 1
ATOM 968 C C . PRO A 1 157 ? 8.164 -6.810 -22.038 1.00 14.12 200 PRO A C 1
ATOM 969 O O . PRO A 1 157 ? 8.685 -7.918 -22.255 1.00 15.59 200 PRO A O 1
ATOM 973 N N . GLY A 1 158 ? 8.275 -5.821 -22.900 1.00 13.94 201 GLY A N 1
ATOM 974 C CA . GLY A 1 158 ? 9.031 -5.970 -24.135 1.00 12.70 201 GLY A CA 1
ATOM 975 C C . GLY A 1 158 ? 8.476 -7.105 -24.980 1.00 12.88 201 GLY A C 1
ATOM 976 O O . GLY A 1 158 ? 7.259 -7.333 -25.069 1.00 12.91 201 GLY A O 1
ATOM 977 N N . SER A 1 159 ? 9.383 -7.791 -25.669 1.00 12.99 202 SER A N 1
ATOM 978 C CA A SER A 1 159 ? 9.065 -9.045 -26.361 0.60 13.47 202 SER A CA 1
ATOM 979 C CA B SER A 1 159 ? 9.089 -9.046 -26.382 0.40 13.62 202 SER A CA 1
ATOM 980 C C . SER A 1 159 ? 8.039 -8.877 -27.474 1.00 13.27 202 SER A C 1
ATOM 981 O O . SER A 1 159 ? 7.337 -9.834 -27.831 1.00 13.32 202 SER A O 1
ATOM 986 N N . GLY A 1 160 ? 7.915 -7.679 -28.024 1.00 13.46 203 GLY A N 1
ATOM 987 C CA . GLY A 1 160 ? 6.929 -7.426 -29.049 1.00 13.63 203 GLY A CA 1
ATOM 988 C C . GLY A 1 160 ? 5.494 -7.371 -28.591 1.00 13.43 203 GLY A C 1
ATOM 989 O O . GLY A 1 160 ? 4.604 -7.496 -29.412 1.00 15.69 203 GLY A O 1
ATOM 990 N N . LEU A 1 161 ? 5.244 -7.196 -27.303 1.00 13.08 204 LEU A N 1
ATOM 991 C CA . LEU A 1 161 ? 3.885 -7.238 -26.790 1.00 13.75 204 LEU A CA 1
ATOM 992 C C . LEU A 1 161 ? 3.213 -5.861 -26.884 1.00 13.35 204 LEU A C 1
ATOM 993 O O . LEU A 1 161 ? 3.842 -4.819 -26.712 1.00 12.89 204 LEU A O 1
ATOM 998 N N . GLY A 1 162 ? 1.905 -5.863 -27.064 1.00 14.60 205 GLY A N 1
ATOM 999 C CA . GLY A 1 162 ? 1.104 -4.653 -27.144 1.00 13.98 205 GLY A CA 1
ATOM 1000 C C . GLY A 1 162 ? -0.353 -4.962 -26.879 1.00 14.66 205 GLY A C 1
ATOM 1001 O O . GLY A 1 162 ? -0.666 -5.925 -26.189 1.00 16.71 205 GLY A O 1
ATOM 1002 N N . TYR A 1 163 ? -1.242 -4.117 -27.404 1.00 13.51 206 TYR A N 1
ATOM 1003 C CA . TYR A 1 163 ? -2.679 -4.276 -27.244 1.00 14.46 206 TYR A CA 1
ATOM 1004 C C . TYR A 1 163 ? -3.342 -3.804 -28.534 1.00 15.76 206 TYR A C 1
ATOM 1005 O O . TYR A 1 163 ? -3.165 -2.660 -28.944 1.00 16.47 206 TYR A O 1
ATOM 1014 N N . ILE A 1 164 ? -4.027 -4.704 -29.217 1.00 17.78 207 ILE A N 1
ATOM 1015 C CA . ILE A 1 164 ? -4.660 -4.379 -30.487 1.00 20.57 207 ILE A CA 1
ATOM 1016 C C . ILE A 1 164 ? -5.685 -3.257 -30.344 1.00 18.60 207 ILE A C 1
ATOM 1017 O O . ILE A 1 164 ? -6.126 -2.933 -29.236 1.00 17.63 207 ILE A O 1
ATOM 1022 N N A ARG A 1 165 ? -6.096 -2.683 -31.476 0.40 20.12 208 ARG A N 1
ATOM 1023 N N B ARG A 1 165 ? -6.096 -2.688 -31.475 0.60 19.58 208 ARG A N 1
ATOM 1024 C CA A ARG A 1 165 ? -7.053 -1.580 -31.462 0.40 20.76 208 ARG A CA 1
ATOM 1025 C CA B ARG A 1 165 ? -7.065 -1.598 -31.469 0.60 19.22 208 ARG A CA 1
ATOM 1026 C C A ARG A 1 165 ? -8.318 -1.984 -30.717 0.40 19.80 208 ARG A C 1
ATOM 1027 C C B ARG A 1 165 ? -8.320 -1.998 -30.704 0.60 19.02 208 ARG A C 1
ATOM 1028 O O A ARG A 1 165 ? -8.902 -3.042 -30.976 0.40 20.92 208 ARG A O 1
ATOM 1029 O O B ARG A 1 165 ? -8.894 -3.070 -30.931 0.60 20.79 208 ARG A O 1
ATOM 1044 N N . HIS A 1 166 ? -8.725 -1.138 -29.781 1.00 18.02 209 HIS A N 1
ATOM 1045 C CA . HIS A 1 166 ? -9.885 -1.397 -28.942 1.00 16.39 209 HIS A CA 1
ATOM 1046 C C . HIS A 1 166 ? -10.475 -0.066 -28.485 1.00 15.96 209 HIS A C 1
ATOM 1047 O O . HIS A 1 166 ? -9.875 0.989 -28.642 1.00 16.03 209 HIS A O 1
ATOM 1054 N N . ILE A 1 167 ? -11.679 -0.165 -27.919 1.00 16.16 210 ILE A N 1
ATOM 1055 C CA . ILE A 1 167 ? -12.374 0.914 -27.217 1.00 16.09 210 ILE A CA 1
ATOM 1056 C C . ILE A 1 167 ? -12.424 0.535 -25.736 1.00 14.77 210 ILE A C 1
ATOM 1057 O O . ILE A 1 167 ? -12.832 -0.577 -25.393 1.00 16.20 210 ILE A O 1
ATOM 1062 N N . ASP A 1 168 ? -12.044 1.461 -24.850 1.00 13.34 211 ASP A N 1
ATOM 1063 C CA . ASP A 1 168 ? -12.035 1.131 -23.431 1.00 13.03 211 ASP A CA 1
ATOM 1064 C C . ASP A 1 168 ? -13.430 0.824 -22.930 1.00 13.96 211 ASP A C 1
ATOM 1065 O O . ASP A 1 168 ? -13.624 -0.165 -22.214 1.00 16.55 211 ASP A O 1
ATOM 1070 N N . ASN A 1 169 ? -14.393 1.672 -23.262 1.00 13.94 212 ASN A N 1
ATOM 1071 C CA . ASN A 1 169 ? -15.762 1.534 -22.775 1.00 14.33 212 ASN A CA 1
ATOM 1072 C C . ASN A 1 169 ? -16.715 1.508 -23.955 1.00 15.61 212 ASN A C 1
ATOM 1073 O O . ASN A 1 169 ? -17.289 2.548 -24.339 1.00 15.45 212 ASN A O 1
ATOM 1078 N N . PRO A 1 170 ? -16.912 0.325 -24.554 1.00 16.81 213 PRO A N 1
ATOM 1079 C CA . PRO A 1 170 ? -17.794 0.211 -25.715 1.00 18.90 213 PRO A CA 1
ATOM 1080 C C . PRO A 1 170 ? -19.234 -0.077 -25.354 1.00 19.13 213 PRO A C 1
ATOM 1081 O O . PRO A 1 170 ? -20.091 -0.095 -26.247 1.00 21.76 213 PRO A O 1
ATOM 1085 N N . ASN A 1 171 ? -19.527 -0.330 -24.095 1.00 17.69 214 ASN A N 1
ATOM 1086 C CA . ASN A 1 171 ? -20.806 -0.907 -23.710 1.00 18.85 214 ASN A CA 1
ATOM 1087 C C . ASN A 1 171 ? -21.366 -0.216 -22.480 1.00 17.22 214 ASN A C 1
ATOM 1088 O O . ASN A 1 171 ? -22.069 -0.848 -21.692 1.00 19.43 214 ASN A O 1
ATOM 1093 N N . ARG A 1 172 ? -21.155 1.102 -22.342 1.00 16.52 215 ARG A N 1
ATOM 1094 C CA . ARG A 1 172 ? -21.756 1.892 -21.259 1.00 16.20 215 ARG A CA 1
ATOM 1095 C C . ARG A 1 172 ? -21.421 1.277 -19.898 1.00 15.22 215 ARG A C 1
ATOM 1096 O O . ARG A 1 172 ? -22.278 1.093 -19.036 1.00 16.44 215 ARG A O 1
ATOM 1104 N N . ASP A 1 173 ? -20.113 1.052 -19.668 1.00 15.90 216 ASP A N 1
ATOM 1105 C CA . ASP A 1 173 ? -19.628 0.413 -18.436 1.00 16.60 216 ASP A CA 1
ATOM 1106 C C . ASP A 1 173 ? -19.327 1.403 -17.313 1.00 16.03 216 ASP A C 1
ATOM 1107 O O . ASP A 1 173 ? -18.871 0.989 -16.239 1.00 17.99 216 ASP A O 1
ATOM 1112 N N . GLY A 1 174 ? -19.606 2.684 -17.524 1.00 14.42 217 GLY A N 1
ATOM 1113 C CA . GLY A 1 174 ? -19.448 3.700 -16.512 1.00 14.12 217 GLY A CA 1
ATOM 1114 C C . GLY A 1 174 ? -18.215 4.578 -16.657 1.00 13.66 217 GLY A C 1
ATOM 1115 O O . GLY A 1 174 ? -18.180 5.664 -16.071 1.00 14.25 217 GLY A O 1
ATOM 1116 N N . ARG A 1 175 ? -17.218 4.129 -17.397 1.00 12.49 218 ARG A N 1
ATOM 1117 C CA . ARG A 1 175 ? -15.945 4.850 -17.517 1.00 12.16 218 ARG A CA 1
ATOM 1118 C C . ARG A 1 175 ? -16.045 5.924 -18.590 1.00 11.94 218 ARG A C 1
ATOM 1119 O O . ARG A 1 175 ? -16.321 5.611 -19.751 1.00 14.03 218 ARG A O 1
ATOM 1127 N N . CYS A 1 176 ? -15.852 7.182 -18.212 1.00 11.33 219 CYS A N 1
ATOM 1128 C CA . CYS A 1 176 ? -15.992 8.265 -19.172 1.00 11.50 219 CYS A CA 1
ATOM 1129 C C . CYS A 1 176 ? -14.685 8.925 -19.605 1.00 10.13 219 CYS A C 1
ATOM 1130 O O . CYS A 1 176 ? -14.624 9.400 -20.743 1.00 10.93 219 CYS A O 1
ATOM 1133 N N . VAL A 1 177 ? -13.680 8.994 -18.740 1.00 10.50 220 VAL A N 1
ATOM 1134 C CA . VAL A 1 177 ? -12.381 9.559 -19.090 1.00 10.42 220 VAL A CA 1
ATOM 1135 C C . VAL A 1 177 ? -11.293 8.550 -18.728 1.00 10.02 220 VAL A C 1
ATOM 1136 O O . VAL A 1 177 ? -11.240 8.076 -17.595 1.00 10.67 220 VAL A O 1
ATOM 1140 N N . THR A 1 178 ? -10.443 8.238 -19.690 1.00 9.44 221 THR A N 1
ATOM 1141 C CA . THR A 1 178 ? -9.224 7.449 -19.479 1.00 8.59 221 THR A CA 1
ATOM 1142 C C . THR A 1 178 ? -8.058 8.389 -19.251 1.00 8.96 221 THR A C 1
ATOM 1143 O O . THR A 1 178 ? -7.877 9.329 -20.013 1.00 9.41 221 THR A O 1
ATOM 1147 N N . VAL A 1 179 ? -7.284 8.128 -18.205 1.00 8.95 222 VAL A N 1
ATOM 1148 C CA . VAL A 1 179 ? -6.067 8.886 -17.912 1.00 8.33 222 VAL A CA 1
ATOM 1149 C C . VAL A 1 179 ? -4.892 7.920 -17.881 1.00 8.82 222 VAL A C 1
ATOM 1150 O O . VAL A 1 179 ? -4.891 6.959 -17.105 1.00 9.70 222 VAL A O 1
ATOM 1154 N N . LEU A 1 180 ? -3.887 8.182 -18.706 1.00 8.21 223 LEU A N 1
ATOM 1155 C CA . LEU A 1 180 ? -2.626 7.459 -18.734 1.00 8.12 223 LEU A CA 1
ATOM 1156 C C . LEU A 1 180 ? -1.515 8.345 -18.198 1.00 8.54 223 LEU A C 1
ATOM 1157 O O . LEU A 1 180 ? -1.404 9.507 -18.573 1.00 9.36 223 LEU A O 1
ATOM 1162 N N . TYR A 1 181 ? -0.674 7.771 -17.341 1.00 8.57 224 TYR A N 1
ATOM 1163 C CA . TYR A 1 181 ? 0.535 8.422 -16.873 1.00 8.28 224 TYR A CA 1
ATOM 1164 C C . TYR A 1 181 ? 1.731 7.544 -17.237 1.00 8.61 224 TYR A C 1
ATOM 1165 O O . TYR A 1 181 ? 1.834 6.401 -16.774 1.00 9.06 224 TYR A O 1
ATOM 1174 N N . TYR A 1 182 ? 2.587 8.058 -18.097 1.00 8.35 225 TYR A N 1
ATOM 1175 C CA . TYR A 1 182 ? 3.678 7.285 -18.660 1.00 9.12 225 TYR A CA 1
ATOM 1176 C C . TYR A 1 182 ? 4.956 7.436 -17.854 1.00 9.47 225 TYR A C 1
ATOM 1177 O O . TYR A 1 182 ? 5.249 8.504 -17.300 1.00 10.58 225 TYR A O 1
ATOM 1186 N N . LEU A 1 183 ? 5.758 6.344 -17.816 1.00 9.91 226 LEU A N 1
ATOM 1187 C CA . LEU A 1 183 ? 6.877 6.245 -16.896 1.00 10.86 226 LEU A CA 1
ATOM 1188 C C . LEU A 1 183 ? 8.174 5.823 -17.556 1.00 13.37 226 LEU A C 1
ATOM 1189 O O . LEU A 1 183 ? 9.029 5.305 -16.864 1.00 20.61 226 LEU A O 1
ATOM 1194 N N . ASN A 1 184 ? 8.359 6.052 -18.848 1.00 10.38 227 ASN A N 1
ATOM 1195 C CA . ASN A 1 184 ? 9.481 5.440 -19.551 1.00 10.87 227 ASN A CA 1
ATOM 1196 C C . ASN A 1 184 ? 10.564 6.449 -19.876 1.00 11.16 227 ASN A C 1
ATOM 1197 O O . ASN A 1 184 ? 10.392 7.276 -20.781 1.00 12.55 227 ASN A O 1
ATOM 1202 N N . PRO A 1 185 ? 11.669 6.452 -19.144 1.00 12.54 228 PRO A N 1
ATOM 1203 C CA . PRO A 1 185 ? 12.702 7.467 -19.355 1.00 14.06 228 PRO A CA 1
ATOM 1204 C C . PRO A 1 185 ? 13.514 7.186 -20.615 1.00 12.97 228 PRO A C 1
ATOM 1205 O O . PRO A 1 185 ? 13.805 6.034 -20.973 1.00 13.14 228 PRO A O 1
ATOM 1209 N N . ASN A 1 186 ? 13.922 8.259 -21.268 1.00 13.21 229 ASN A N 1
ATOM 1210 C CA . ASN A 1 186 ? 14.792 8.138 -22.424 1.00 13.98 229 ASN A CA 1
ATOM 1211 C C . ASN A 1 186 ? 14.251 7.125 -23.431 1.00 14.21 229 ASN A C 1
ATOM 1212 O O . ASN A 1 186 ? 14.993 6.322 -23.991 1.00 15.54 229 ASN A O 1
ATOM 1217 N N . TRP A 1 187 ? 12.935 7.182 -23.678 1.00 14.49 230 TRP A N 1
ATOM 1218 C CA . TRP A 1 187 ? 12.258 6.249 -24.565 1.00 13.74 230 TRP A CA 1
ATOM 1219 C C . TRP A 1 187 ? 12.223 6.813 -25.967 1.00 15.60 230 TRP A C 1
ATOM 1220 O O . TRP A 1 187 ? 11.521 7.795 -26.230 1.00 21.13 230 TRP A O 1
ATOM 1231 N N . ASN A 1 188 ? 12.921 6.168 -26.871 1.00 15.82 231 ASN A N 1
ATOM 1232 C CA . ASN A 1 188 ? 12.879 6.509 -28.288 1.00 17.78 231 ASN A CA 1
ATOM 1233 C C . ASN A 1 188 ? 12.062 5.428 -28.982 1.00 15.53 231 ASN A C 1
ATOM 1234 O O . ASN A 1 188 ? 12.499 4.279 -29.105 1.00 15.51 231 ASN A O 1
ATOM 1239 N N . SER A 1 189 ? 10.849 5.778 -29.403 1.00 14.95 232 SER A N 1
ATOM 1240 C CA . SER A 1 189 ? 9.960 4.769 -29.973 1.00 14.28 232 SER A CA 1
ATOM 1241 C C . SER A 1 189 ? 10.460 4.181 -31.288 1.00 14.99 232 SER A C 1
ATOM 1242 O O . SER A 1 189 ? 10.098 3.057 -31.636 1.00 15.01 232 SER A O 1
ATOM 1245 N N . GLN A 1 190 ? 11.317 4.883 -32.012 1.00 17.31 233 GLN A N 1
ATOM 1246 C CA . GLN A 1 190 ? 11.890 4.288 -33.212 1.00 19.58 233 GLN A CA 1
ATOM 1247 C C . GLN A 1 190 ? 12.673 3.036 -32.867 1.00 18.60 233 GLN A C 1
ATOM 1248 O O . GLN A 1 190 ? 12.702 2.093 -33.658 1.00 18.86 233 GLN A O 1
ATOM 1251 N N . ASP A 1 191 ? 13.271 2.992 -31.680 1.00 18.41 234 ASP A N 1
ATOM 1252 C CA . ASP A 1 191 ? 13.987 1.821 -31.180 1.00 19.28 234 ASP A CA 1
ATOM 1253 C C . ASP A 1 191 ? 13.160 0.923 -30.261 1.00 16.84 234 ASP A C 1
ATOM 1254 O O . ASP A 1 191 ? 13.278 -0.307 -30.314 1.00 19.27 234 ASP A O 1
ATOM 1259 N N . CYS A 1 192 ? 12.307 1.508 -29.424 1.00 15.23 235 CYS A N 1
ATOM 1260 C CA A CYS A 1 192 ? 11.608 0.808 -28.356 0.60 13.27 235 CYS A CA 1
ATOM 1261 C CA B CYS A 1 192 ? 11.638 0.681 -28.437 0.40 15.85 235 CYS A CA 1
ATOM 1262 C C . CYS A 1 192 ? 10.185 0.395 -28.735 1.00 12.72 235 CYS A C 1
ATOM 1263 O O . CYS A 1 192 ? 9.564 -0.394 -28.005 1.00 13.52 235 CYS A O 1
ATOM 1268 N N . GLY A 1 193 ? 9.646 0.949 -29.808 1.00 12.77 236 GLY A N 1
ATOM 1269 C CA . GLY A 1 193 ? 8.239 0.747 -30.131 1.00 12.12 236 GLY A CA 1
ATOM 1270 C C . GLY A 1 193 ? 7.312 1.339 -29.090 1.00 10.79 236 GLY A C 1
ATOM 1271 O O . GLY A 1 193 ? 7.599 2.381 -28.495 1.00 12.02 236 GLY A O 1
ATOM 1272 N N . GLY A 1 194 ? 6.147 0.698 -28.910 1.00 11.49 237 GLY A N 1
ATOM 1273 C CA . GLY A 1 194 ? 5.289 1.074 -27.806 1.00 11.62 237 GLY A CA 1
ATOM 1274 C C . GLY A 1 194 ? 4.535 2.373 -27.930 1.00 10.80 237 GLY A C 1
ATOM 1275 O O . GLY A 1 194 ? 4.013 2.867 -26.925 1.00 11.18 237 GLY A O 1
ATOM 1276 N N . GLN A 1 195 ? 4.410 2.962 -29.103 1.00 11.81 238 GLN A N 1
ATOM 1277 C CA . GLN A 1 195 ? 3.554 4.138 -29.221 1.00 11.64 238 GLN A CA 1
ATOM 1278 C C . GLN A 1 195 ? 2.106 3.765 -28.955 1.00 12.13 238 GLN A C 1
ATOM 1279 O O . GLN A 1 195 ? 1.654 2.666 -29.263 1.00 13.61 238 GLN A O 1
ATOM 1285 N N . LEU A 1 196 ? 1.358 4.730 -28.421 1.00 12.03 239 LEU A N 1
ATOM 1286 C CA A LEU A 1 196 ? -0.093 4.658 -28.453 0.60 12.57 239 LEU A CA 1
ATOM 1287 C CA B LEU A 1 196 ? -0.096 4.673 -28.439 0.40 13.01 239 LEU A CA 1
ATOM 1288 C C . LEU A 1 196 ? -0.559 5.302 -29.750 1.00 13.32 239 LEU A C 1
ATOM 1289 O O . LEU A 1 196 ? -0.200 6.440 -30.045 1.00 14.90 239 LEU A O 1
ATOM 1298 N N . TRP A 1 197 ? -1.343 4.566 -30.540 1.00 13.74 240 TRP A N 1
ATOM 1299 C CA . TRP A 1 197 ? -1.955 5.112 -31.745 1.00 14.45 240 TRP A CA 1
ATOM 1300 C C . TRP A 1 197 ? -3.432 5.324 -31.457 1.00 15.81 240 TRP A C 1
ATOM 1301 O O . TRP A 1 197 ? -4.145 4.368 -31.147 1.00 15.99 240 TRP A O 1
ATOM 1312 N N . LEU A 1 198 ? -3.863 6.590 -31.492 1.00 14.98 241 LEU A N 1
ATOM 1313 C CA . LEU A 1 198 ? -5.215 7.008 -31.167 1.00 15.53 241 LEU A CA 1
ATOM 1314 C C . LEU A 1 198 ? -5.916 7.431 -32.444 1.00 18.09 241 LEU A C 1
ATOM 1315 O O . LEU A 1 198 ? -5.318 8.056 -33.315 1.00 19.72 241 LEU A O 1
ATOM 1320 N N . TYR A 1 199 ? -7.195 7.087 -32.564 1.00 18.72 242 TYR A N 1
ATOM 1321 C CA . TYR A 1 199 ? -7.958 7.364 -33.777 1.00 22.30 242 TYR A CA 1
ATOM 1322 C C . TYR A 1 199 ? -9.131 8.268 -33.410 1.00 24.11 242 TYR A C 1
ATOM 1323 O O . TYR A 1 199 ? -10.258 7.789 -33.255 1.00 25.31 242 TYR A O 1
ATOM 1332 N N . PRO A 1 200 ? -8.896 9.566 -33.206 1.00 26.72 243 PRO A N 1
ATOM 1333 C CA . PRO A 1 200 ? -9.980 10.431 -32.720 1.00 31.30 243 PRO A CA 1
ATOM 1334 C C . PRO A 1 200 ? -11.201 10.364 -33.619 1.00 35.17 243 PRO A C 1
ATOM 1335 O O . PRO A 1 200 ? -11.099 10.454 -34.845 1.00 36.41 243 PRO A O 1
ATOM 1339 N N . ASN A 1 201 ? -12.366 10.207 -32.989 1.00 37.46 244 ASN A N 1
ATOM 1340 C CA . ASN A 1 201 ? -13.655 10.150 -33.670 1.00 43.98 244 ASN A CA 1
ATOM 1341 C C . ASN A 1 201 ? -13.727 9.002 -34.659 1.00 50.64 244 ASN A C 1
ATOM 1342 O O . ASN A 1 201 ? -14.531 9.039 -35.601 1.00 50.25 244 ASN A O 1
ATOM 1347 N N . ASN A 1 202 ? -12.877 7.993 -34.454 1.00 55.66 245 ASN A N 1
ATOM 1348 C CA . ASN A 1 202 ? -12.823 6.815 -35.317 1.00 60.97 245 ASN A CA 1
ATOM 1349 C C . ASN A 1 202 ? -12.752 7.207 -36.794 1.00 66.74 245 ASN A C 1
ATOM 1350 O O . ASN A 1 202 ? -13.290 6.515 -37.664 1.00 69.23 245 ASN A O 1
ATOM 1355 N N . GLU A 1 203 ? -12.083 8.324 -37.087 1.00 68.48 246 GLU A N 1
ATOM 1356 C CA . GLU A 1 203 ? -11.917 8.794 -38.455 1.00 69.14 246 GLU A CA 1
ATOM 1357 C C . GLU A 1 203 ? -10.595 8.266 -39.019 1.00 70.48 246 GLU A C 1
ATOM 1358 O O . GLU A 1 203 ? -9.981 7.345 -38.471 1.00 72.32 246 GLU A O 1
ATOM 1364 N N . ASN A 1 204 ? -10.142 8.844 -40.133 1.00 68.69 247 ASN A N 1
ATOM 1365 C CA . ASN A 1 204 ? -8.947 8.348 -40.804 1.00 66.03 247 ASN A CA 1
ATOM 1366 C C . ASN A 1 204 ? -7.653 8.839 -40.164 1.00 62.32 247 ASN A C 1
ATOM 1367 O O . ASN A 1 204 ? -6.600 8.238 -40.401 1.00 63.67 247 ASN A O 1
ATOM 1369 N N . LYS A 1 205 ? -7.703 9.897 -39.357 1.00 56.51 248 LYS A N 1
ATOM 1370 C CA . LYS A 1 205 ? -6.493 10.480 -38.793 1.00 49.89 248 LYS A CA 1
ATOM 1371 C C . LYS A 1 205 ? -6.015 9.641 -37.612 1.00 39.54 248 LYS A C 1
ATOM 1372 O O . LYS A 1 205 ? -6.811 9.267 -36.748 1.00 38.58 248 LYS A O 1
ATOM 1374 N N . VAL A 1 206 ? -4.728 9.312 -37.598 1.00 31.68 249 VAL A N 1
ATOM 1375 C CA . VAL A 1 206 ? -4.099 8.667 -36.445 1.00 25.61 249 VAL A CA 1
ATOM 1376 C C . VAL A 1 206 ? -3.251 9.702 -35.734 1.00 22.88 249 VAL A C 1
ATOM 1377 O O . VAL A 1 206 ? -2.597 10.530 -36.378 1.00 25.68 249 VAL A O 1
ATOM 1381 N N . VAL A 1 207 ? -3.298 9.678 -34.407 1.00 19.57 250 VAL A N 1
ATOM 1382 C CA . VAL A 1 207 ? -2.430 10.473 -33.557 1.00 19.55 250 VAL A CA 1
ATOM 1383 C C . VAL A 1 207 ? -1.486 9.513 -32.855 1.00 16.60 250 VAL A C 1
ATOM 1384 O O . VAL A 1 207 ? -1.931 8.605 -32.156 1.00 17.37 250 VAL A O 1
ATOM 1388 N N . LYS A 1 208 ? -0.186 9.695 -33.068 1.00 17.48 251 LYS A N 1
ATOM 1389 C CA . LYS A 1 208 ? 0.838 8.775 -32.578 1.00 16.36 251 LYS A CA 1
ATOM 1390 C C . LYS A 1 208 ? 1.503 9.431 -31.375 1.00 16.02 251 LYS A C 1
ATOM 1391 O O . LYS A 1 208 ? 2.097 10.516 -31.495 1.00 21.03 251 LYS A O 1
ATOM 1397 N N . ILE A 1 209 ? 1.423 8.772 -30.230 1.00 12.98 252 ILE A N 1
ATOM 1398 C CA . ILE A 1 209 ? 1.831 9.353 -28.957 1.00 13.10 252 ILE A CA 1
ATOM 1399 C C . ILE A 1 209 ? 2.906 8.483 -28.330 1.00 12.05 252 ILE A C 1
ATOM 1400 O O . ILE A 1 209 ? 2.692 7.285 -28.067 1.00 13.14 252 ILE A O 1
ATOM 1405 N N . ASP A 1 210 ? 4.066 9.068 -28.073 1.00 11.74 253 ASP A N 1
ATOM 1406 C CA . ASP A 1 210 ? 5.141 8.350 -27.416 1.00 11.52 253 ASP A CA 1
ATOM 1407 C C . ASP A 1 210 ? 4.870 8.241 -25.922 1.00 10.37 253 ASP A C 1
ATOM 1408 O O . ASP A 1 210 ? 4.415 9.224 -25.296 1.00 11.00 253 ASP A O 1
ATOM 1413 N N . PRO A 1 211 ? 5.197 7.094 -25.302 1.00 10.23 254 PRO A N 1
ATOM 1414 C CA . PRO A 1 211 ? 4.876 6.864 -23.874 1.00 9.96 254 PRO A CA 1
ATOM 1415 C C . PRO A 1 211 ? 5.977 7.399 -22.958 1.00 10.32 254 PRO A C 1
ATOM 1416 O O . PRO A 1 211 ? 6.564 6.674 -22.134 1.00 10.79 254 PRO A O 1
ATOM 1420 N N . ILE A 1 212 ? 6.255 8.679 -23.086 1.00 10.66 255 ILE A N 1
ATOM 1421 C CA . ILE A 1 212 ? 7.431 9.253 -22.450 1.00 11.73 255 ILE A CA 1
ATOM 1422 C C . ILE A 1 212 ? 7.212 9.570 -20.970 1.00 10.86 255 ILE A C 1
ATOM 1423 O O . ILE A 1 212 ? 6.124 9.904 -20.506 1.00 10.41 255 ILE A O 1
ATOM 1428 N N . PHE A 1 213 ? 8.308 9.503 -20.258 1.00 12.17 256 PHE A N 1
ATOM 1429 C CA . PHE A 1 213 ? 8.345 9.748 -18.823 1.00 11.37 256 PHE A CA 1
ATOM 1430 C C . PHE A 1 213 ? 7.647 11.044 -18.453 1.00 10.56 256 PHE A C 1
ATOM 1431 O O . PHE A 1 213 ? 7.924 12.104 -19.023 1.00 10.86 256 PHE A O 1
ATOM 1439 N N . ASP A 1 214 ? 6.753 10.956 -17.468 1.00 10.07 257 ASP A N 1
ATOM 1440 C CA . ASP A 1 214 ? 6.077 12.081 -16.842 1.00 10.44 257 ASP A CA 1
ATOM 1441 C C . ASP A 1 214 ? 5.040 12.746 -17.746 1.00 10.44 257 ASP A C 1
ATOM 1442 O O . ASP A 1 214 ? 4.622 13.869 -17.481 1.00 11.16 257 ASP A O 1
ATOM 1447 N N . ARG A 1 215 ? 4.627 12.059 -18.811 1.00 9.64 258 ARG A N 1
ATOM 1448 C CA . ARG A 1 215 ? 3.556 12.545 -19.657 1.00 9.16 258 ARG A CA 1
ATOM 1449 C C . ARG A 1 215 ? 2.206 11.997 -19.186 1.00 8.55 258 ARG A C 1
ATOM 1450 O O . ARG A 1 215 ? 2.067 10.790 -18.955 1.00 9.70 258 ARG A O 1
ATOM 1458 N N . LEU A 1 216 ? 1.218 12.867 -19.096 1.00 9.16 259 LEU A N 1
ATOM 1459 C CA . LEU A 1 216 ? -0.153 12.536 -18.781 1.00 9.24 259 LEU A CA 1
ATOM 1460 C C . LEU A 1 216 ? -0.983 12.665 -20.061 1.00 9.23 259 LEU A C 1
ATOM 1461 O O . LEU A 1 216 ? -0.840 13.638 -20.798 1.00 11.11 259 LEU A O 1
ATOM 1466 N N . LEU A 1 217 ? -1.844 11.692 -20.320 1.00 9.14 260 LEU A N 1
ATOM 1467 C CA . LEU A 1 217 ? -2.748 11.689 -21.455 1.00 9.21 260 LEU A CA 1
ATOM 1468 C C . LEU A 1 217 ? -4.167 11.424 -20.971 1.00 9.28 260 LEU A C 1
ATOM 1469 O O . LEU A 1 217 ? -4.378 10.482 -20.216 1.00 10.15 260 LEU A O 1
ATOM 1474 N N . LEU A 1 218 ? -5.114 12.232 -21.393 1.00 8.99 261 LEU A N 1
ATOM 1475 C CA . LEU A 1 218 ? -6.521 12.055 -21.079 1.00 8.59 261 LEU A CA 1
ATOM 1476 C C . LEU A 1 218 ? -7.296 11.919 -22.380 1.00 9.59 261 LEU A C 1
ATOM 1477 O O . LEU A 1 218 ? -7.042 12.652 -23.339 1.00 10.15 261 LEU A O 1
ATOM 1482 N N . PHE A 1 219 ? -8.304 11.048 -22.395 1.00 9.25 262 PHE A N 1
ATOM 1483 C CA . PHE A 1 219 ? -9.178 10.949 -23.557 1.00 10.11 262 PHE A CA 1
ATOM 1484 C C . PHE A 1 219 ? -10.528 10.353 -23.165 1.00 9.40 262 PHE A C 1
ATOM 1485 O O . PHE A 1 219 ? -10.620 9.585 -22.220 1.00 10.21 262 PHE A O 1
ATOM 1493 N N . TRP A 1 220 ? -11.587 10.688 -23.916 1.00 10.39 263 TRP A N 1
ATOM 1494 C CA . TRP A 1 220 ? -12.893 10.068 -23.675 1.00 11.48 263 TRP A CA 1
ATOM 1495 C C . TRP A 1 220 ? -12.758 8.566 -23.860 1.00 11.51 263 TRP A C 1
ATOM 1496 O O . TRP A 1 220 ? -12.229 8.115 -24.884 1.00 12.07 263 TRP A O 1
ATOM 1507 N N . SER A 1 221 ? -13.310 7.792 -22.925 1.00 11.12 264 SER A N 1
ATOM 1508 C CA . SER A 1 221 ? -13.151 6.341 -22.944 1.00 11.22 264 SER A CA 1
ATOM 1509 C C . SER A 1 221 ? -14.052 5.611 -23.934 1.00 12.22 264 SER A C 1
ATOM 1510 O O . SER A 1 221 ? -13.815 4.422 -24.197 1.00 12.72 264 SER A O 1
ATOM 1513 N N . ASP A 1 222 ? -15.095 6.260 -24.423 1.00 12.66 265 ASP A N 1
ATOM 1514 C CA . ASP A 1 222 ? -16.098 5.596 -25.242 1.00 14.33 265 ASP A CA 1
ATOM 1515 C C . ASP A 1 222 ? -15.633 5.472 -26.692 1.00 15.67 265 ASP A C 1
ATOM 1516 O O . ASP A 1 222 ? -14.445 5.602 -27.009 1.00 15.95 265 ASP A O 1
ATOM 1521 N N . ARG A 1 223 ? -16.576 5.171 -27.581 1.00 18.14 266 ARG A N 1
ATOM 1522 C CA . ARG A 1 223 ? -16.232 4.818 -28.954 1.00 21.72 266 ARG A CA 1
ATOM 1523 C C . ARG A 1 223 ? -15.644 5.981 -29.739 1.00 19.40 266 ARG A C 1
ATOM 1524 O O . ARG A 1 223 ? -15.190 5.790 -30.878 1.00 21.65 266 ARG A O 1
ATOM 1532 N N . ARG A 1 224 ? -15.656 7.184 -29.181 1.00 18.29 267 ARG A N 1
ATOM 1533 C CA . ARG A 1 224 ? -14.977 8.287 -29.843 1.00 18.59 267 ARG A CA 1
ATOM 1534 C C . ARG A 1 224 ? -13.471 8.059 -29.980 1.00 19.37 267 ARG A C 1
ATOM 1535 O O . ARG A 1 224 ? -12.861 8.686 -30.847 1.00 22.73 267 ARG A O 1
ATOM 1543 N N . ASN A 1 225 ? -12.847 7.200 -29.167 1.00 15.94 268 ASN A N 1
ATOM 1544 C CA . ASN A 1 225 ? -11.390 7.082 -29.160 1.00 15.81 268 ASN A CA 1
ATOM 1545 C C . ASN A 1 225 ? -10.923 5.632 -29.179 1.00 15.46 268 ASN A C 1
ATOM 1546 O O . ASN A 1 225 ? -10.351 5.138 -28.207 1.00 15.03 268 ASN A O 1
ATOM 1551 N N . PRO A 1 226 ? -11.097 4.933 -30.288 1.00 16.55 269 PRO A N 1
ATOM 1552 C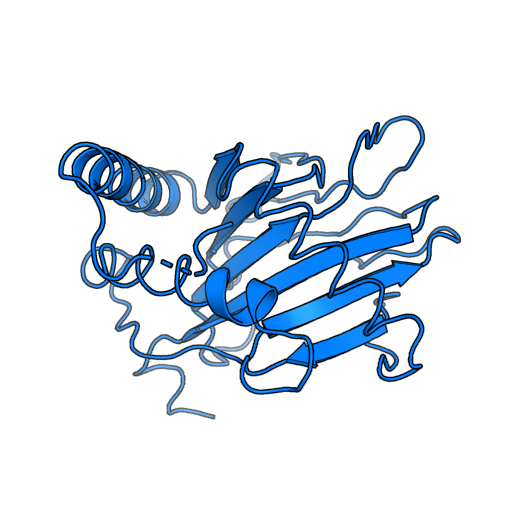 CA . PRO A 1 226 ? -10.356 3.677 -30.466 1.00 17.10 269 PRO A CA 1
ATOM 1553 C C . PRO A 1 226 ? -8.866 3.954 -30.421 1.00 16.10 269 PRO A C 1
ATOM 1554 O O . PRO A 1 226 ? -8.412 5.013 -30.864 1.00 17.26 269 PRO A O 1
ATOM 1558 N N . HIS A 1 227 ? -8.114 2.992 -29.891 1.00 15.86 270 HIS A N 1
ATOM 1559 C CA . HIS A 1 227 ? -6.669 3.169 -29.775 1.00 14.80 270 HIS A CA 1
ATOM 1560 C C . HIS A 1 227 ? -5.980 1.808 -29.660 1.00 14.75 270 HIS A C 1
ATOM 1561 O O . HIS A 1 227 ? -6.614 0.799 -29.352 1.00 15.54 270 HIS A O 1
ATOM 1568 N N . GLU A 1 228 ? -4.674 1.793 -29.939 1.00 15.41 271 GLU A N 1
ATOM 1569 C CA A GLU A 1 228 ? -3.887 0.571 -29.849 0.51 15.38 271 GLU A CA 1
ATOM 1570 C CA B GLU A 1 228 ? -3.852 0.583 -29.939 0.49 15.27 271 GLU A CA 1
ATOM 1571 C C . GLU A 1 228 ? -2.514 0.890 -29.273 1.00 14.54 271 GLU A C 1
ATOM 1572 O O . GLU A 1 228 ? -1.970 1.983 -29.468 1.00 15.41 271 GLU A O 1
ATOM 1583 N N . VAL A 1 229 ? -1.986 -0.058 -28.495 1.00 13.58 272 VAL A N 1
ATOM 1584 C CA . VAL A 1 229 ? -0.613 0.013 -28.002 1.00 12.88 272 VAL A CA 1
ATOM 1585 C C . VAL A 1 229 ? 0.211 -0.804 -28.973 1.00 13.35 272 VAL A C 1
ATOM 1586 O O . VAL A 1 229 ? 0.058 -2.032 -29.072 1.00 14.50 272 VAL A O 1
ATOM 1590 N N . LYS A 1 230 ? 1.082 -0.121 -29.711 1.00 13.51 273 LYS A N 1
ATOM 1591 C CA . LYS A 1 230 ? 1.896 -0.801 -30.688 1.00 13.68 273 LYS A CA 1
ATOM 1592 C C . LYS A 1 230 ? 2.967 -1.641 -29.976 1.00 13.22 273 LYS A C 1
ATOM 1593 O O . LYS A 1 230 ? 3.331 -1.373 -28.821 1.00 13.08 273 LYS A O 1
ATOM 1599 N N . PRO A 1 231 ? 3.458 -2.692 -30.637 1.00 13.05 274 PRO A N 1
ATOM 1600 C CA . PRO A 1 231 ? 4.393 -3.627 -29.985 1.00 13.58 274 PRO A CA 1
ATOM 1601 C C . PRO A 1 231 ? 5.551 -2.911 -29.313 1.00 12.24 274 PRO A C 1
ATOM 1602 O O . PRO A 1 231 ? 6.186 -2.023 -29.893 1.00 12.99 274 PRO A O 1
ATOM 1606 N N . ALA A 1 232 ? 5.851 -3.344 -28.096 1.00 12.32 275 ALA A N 1
ATOM 1607 C CA . ALA A 1 232 ? 6.968 -2.825 -27.320 1.00 12.14 275 ALA A CA 1
ATOM 1608 C C . ALA A 1 232 ? 8.165 -3.765 -27.380 1.00 12.04 275 ALA A C 1
ATOM 1609 O O . ALA A 1 232 ? 8.009 -4.986 -27.272 1.00 14.01 275 ALA A O 1
ATOM 1611 N N . TYR A 1 233 ? 9.357 -3.170 -27.467 1.00 11.13 276 TYR A N 1
ATOM 1612 C CA . TYR A 1 233 ? 10.617 -3.896 -27.578 1.00 12.40 276 TYR A CA 1
ATOM 1613 C C . TYR A 1 233 ? 11.512 -3.680 -26.378 1.00 13.15 276 TYR A C 1
ATOM 1614 O O . TYR A 1 233 ? 12.669 -4.138 -26.363 1.00 14.85 276 TYR A O 1
ATOM 1623 N N . ALA A 1 234 ? 10.988 -3.009 -25.360 1.00 12.16 277 ALA A N 1
ATOM 1624 C CA . ALA A 1 234 ? 11.611 -2.781 -24.068 1.00 13.01 277 ALA A CA 1
ATOM 1625 C C . ALA A 1 234 ? 10.478 -2.808 -23.049 1.00 12.26 277 ALA A C 1
ATOM 1626 O O . ALA A 1 234 ? 9.294 -2.704 -23.407 1.00 12.28 277 ALA A O 1
ATOM 1628 N N . MET A 1 235 ? 10.833 -2.926 -21.759 1.00 14.12 278 MET A N 1
ATOM 1629 C CA . MET A 1 235 ? 9.812 -2.913 -20.707 1.00 13.20 278 MET A CA 1
ATOM 1630 C C . MET A 1 235 ? 9.127 -1.554 -20.711 1.00 11.92 278 MET A C 1
ATOM 1631 O O . MET A 1 235 ? 9.784 -0.524 -20.591 1.00 13.85 278 MET A O 1
ATOM 1636 N N . ARG A 1 236 ? 7.809 -1.548 -20.814 1.00 11.14 279 ARG A N 1
ATOM 1637 C CA . ARG A 1 236 ? 7.032 -0.319 -20.978 1.00 10.64 279 ARG A CA 1
ATOM 1638 C C . ARG A 1 236 ? 6.042 -0.182 -19.837 1.00 11.38 279 ARG A C 1
ATOM 1639 O O . ARG A 1 236 ? 5.142 -1.033 -19.679 1.00 12.89 279 ARG A O 1
ATOM 1647 N N . TYR A 1 237 ? 6.190 0.866 -19.047 1.00 9.87 280 TYR A N 1
ATOM 1648 C CA . TYR A 1 237 ? 5.424 1.063 -17.824 1.00 10.29 280 TYR A CA 1
ATOM 1649 C C . TYR A 1 237 ? 4.491 2.261 -17.956 1.00 9.95 280 TYR A C 1
ATOM 1650 O O . TYR A 1 237 ? 4.855 3.306 -18.507 1.00 9.88 280 TYR A O 1
ATOM 1659 N N . ALA A 1 238 ? 3.299 2.124 -17.395 1.00 10.02 281 ALA A N 1
ATOM 1660 C CA . ALA A 1 238 ? 2.310 3.199 -17.364 1.00 10.05 281 ALA A CA 1
ATOM 1661 C C . ALA A 1 238 ? 1.311 2.924 -16.253 1.00 10.53 281 ALA A C 1
ATOM 1662 O O . ALA A 1 238 ? 1.147 1.782 -15.811 1.00 13.68 281 ALA A O 1
ATOM 1664 N N . ILE A 1 239 ? 0.626 3.973 -15.820 1.00 9.20 282 ILE A N 1
ATOM 1665 C CA . ILE A 1 239 ? -0.469 3.844 -14.877 1.00 8.88 282 ILE A CA 1
ATOM 1666 C C . ILE A 1 239 ?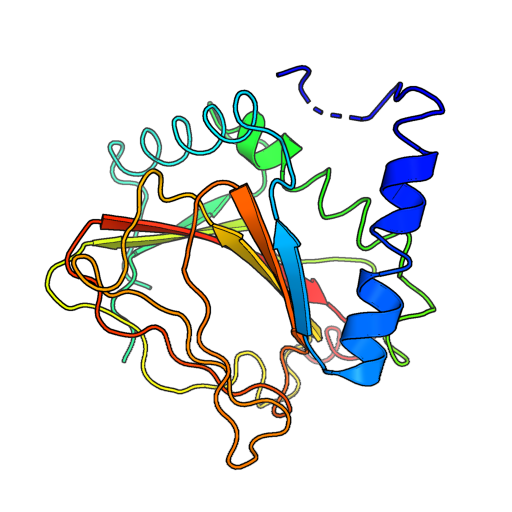 -1.733 4.410 -15.514 1.00 8.85 282 ILE A C 1
ATOM 1667 O O . ILE A 1 239 ? -1.690 5.501 -16.075 1.00 9.78 282 ILE A O 1
ATOM 1672 N N . THR A 1 240 ? -2.853 3.683 -15.416 1.00 9.16 283 THR A N 1
ATOM 1673 C CA . THR A 1 240 ? -4.133 4.151 -15.920 1.00 9.86 283 THR A CA 1
ATOM 1674 C C . THR A 1 240 ? -5.094 4.390 -14.757 1.00 9.54 283 THR A C 1
ATOM 1675 O O . THR A 1 240 ? -5.161 3.594 -13.813 1.00 10.53 283 THR A O 1
ATOM 1679 N N . LEU A 1 241 ? -5.841 5.482 -14.854 1.00 9.77 284 LEU A N 1
ATOM 1680 C CA . LEU A 1 241 ? -6.971 5.758 -13.977 1.00 10.01 284 LEU A CA 1
ATOM 1681 C C . LEU A 1 241 ? -8.170 5.988 -14.885 1.00 9.81 284 LEU A C 1
ATOM 1682 O O . LEU A 1 241 ? -8.076 6.778 -15.832 1.00 11.41 284 LEU A O 1
ATOM 1687 N N . TRP A 1 242 ? -9.292 5.341 -14.610 1.00 9.71 285 TRP A N 1
ATOM 1688 C CA . TRP A 1 242 ? -10.534 5.650 -15.325 1.00 10.08 285 TRP A CA 1
ATOM 1689 C C . TRP A 1 242 ? -11.501 6.332 -14.390 1.00 9.74 285 TRP A C 1
ATOM 1690 O O . TRP A 1 242 ? -11.808 5.813 -13.310 1.00 11.51 285 TRP A O 1
ATOM 1701 N N . TYR A 1 243 ? -12.002 7.469 -14.829 1.00 10.01 286 TYR A N 1
ATOM 1702 C CA . TYR A 1 243 ? -12.994 8.235 -14.073 1.00 10.52 286 TYR A CA 1
ATOM 1703 C C . TYR A 1 243 ? -14.398 7.887 -14.529 1.00 10.79 286 TYR A C 1
ATOM 1704 O O . TYR A 1 243 ? -14.621 7.714 -15.727 1.00 12.78 286 TYR A O 1
ATOM 1713 N N . PHE A 1 244 ? -15.306 7.768 -13.573 1.00 11.82 287 PHE A N 1
ATOM 1714 C CA . PHE A 1 244 ? -16.678 7.340 -13.844 1.00 13.11 287 PHE A CA 1
ATOM 1715 C C . PHE A 1 244 ? -17.598 8.529 -14.084 1.00 13.97 287 PHE A C 1
ATOM 1716 O O . PHE A 1 244 ? -17.481 9.561 -13.428 1.00 17.23 287 PHE A O 1
ATOM 1724 N N . ASP A 1 245 ? -18.600 8.317 -14.938 1.00 13.27 288 ASP A N 1
ATOM 1725 C CA . ASP A 1 245 ? -19.820 9.127 -14.961 1.00 13.73 288 ASP A CA 1
ATOM 1726 C C . ASP A 1 245 ? -20.803 8.456 -14.022 1.00 14.53 288 ASP A C 1
ATOM 1727 O O . ASP A 1 245 ? -21.193 7.302 -14.251 1.00 15.29 288 ASP A O 1
ATOM 1732 N N . GLU A 1 246 ? -21.147 9.151 -12.943 1.00 15.85 289 GLU A N 1
ATOM 1733 C CA A GLU A 1 246 ? -21.943 8.544 -11.883 0.60 19.04 289 GLU A CA 1
ATOM 1734 C CA B GLU A 1 246 ? -21.940 8.531 -11.888 0.40 18.03 289 GLU A CA 1
ATOM 1735 C C . GLU A 1 246 ? -23.225 7.919 -12.415 1.00 18.67 289 GLU A C 1
ATOM 1736 O O . GLU A 1 246 ? -23.621 6.835 -11.976 1.00 22.41 289 GLU A O 1
ATOM 1747 N N . LYS A 1 247 ? -23.903 8.593 -13.347 1.00 17.48 290 LYS A N 1
ATOM 1748 C CA A LYS A 1 247 ? -25.174 8.035 -13.787 0.50 17.10 290 LYS A CA 1
ATOM 1749 C CA B LYS A 1 247 ? -25.176 8.089 -13.892 0.50 18.37 290 LYS A CA 1
ATOM 1750 C C . LYS A 1 247 ? -24.963 6.755 -14.585 1.00 16.97 290 LYS A C 1
ATOM 1751 O O . LYS A 1 247 ? -25.705 5.795 -14.392 1.00 18.38 290 LYS A O 1
ATOM 1762 N N . GLU A 1 248 ? -23.951 6.704 -15.459 1.00 13.74 291 GLU A N 1
ATOM 1763 C CA . GLU A 1 248 ? -23.713 5.486 -16.207 1.00 13.57 291 GLU A CA 1
ATOM 1764 C C . GLU A 1 248 ? -23.150 4.383 -15.326 1.00 15.31 291 GLU A C 1
ATOM 1765 O O . GLU A 1 248 ? -23.485 3.206 -15.512 1.00 15.92 291 GLU A O 1
ATOM 1771 N N . ARG A 1 249 ? -22.306 4.740 -14.361 1.00 17.21 292 ARG A N 1
ATOM 1772 C CA A ARG A 1 249 ? -21.670 3.702 -13.561 0.60 20.67 292 ARG A CA 1
ATOM 1773 C CA B ARG A 1 249 ? -21.662 3.752 -13.502 0.40 21.17 292 ARG A CA 1
ATOM 1774 C C . ARG A 1 249 ? -22.686 2.958 -12.717 1.00 23.23 292 ARG A C 1
ATOM 1775 O O . ARG A 1 249 ? -22.472 1.776 -12.409 1.00 24.56 292 ARG A O 1
ATOM 1790 N N . ALA A 1 250 ? -23.797 3.598 -12.381 1.00 22.01 293 ALA A N 1
ATOM 1791 C CA . ALA A 1 250 ? -24.834 2.920 -11.628 1.00 25.33 293 ALA A CA 1
ATOM 1792 C C . ALA A 1 250 ? -25.264 1.649 -12.341 1.00 24.09 293 ALA A C 1
ATOM 1793 O O . ALA A 1 250 ? -25.547 0.626 -11.700 1.00 27.51 293 ALA A O 1
ATOM 1795 N N . LEU A 1 251 ? -25.345 1.697 -13.668 1.00 19.86 294 LEU A N 1
ATOM 1796 C CA . LEU A 1 251 ? -25.907 0.579 -14.409 1.00 19.58 294 LEU A CA 1
ATOM 1797 C C . LEU A 1 251 ? -25.241 -0.748 -14.099 1.00 23.49 294 LEU A C 1
ATOM 1798 O O . LEU A 1 251 ? -25.877 -1.787 -14.262 1.00 22.90 294 LEU A O 1
ATOM 1803 N N . SER A 1 252 ? -23.952 -0.745 -13.710 1.00 27.85 295 SER A N 1
ATOM 1804 C CA . SER A 1 252 ? -23.171 -1.975 -13.532 1.00 37.41 295 SER A CA 1
ATOM 1805 C C . SER A 1 252 ? -22.554 -2.007 -12.143 1.00 41.80 295 SER A C 1
ATOM 1806 O O . SER A 1 252 ? -23.091 -1.401 -11.216 1.00 45.04 295 SER A O 1
#

Organism: Trichoplax adhaerens (NCBI:txid10228)

Sequence (211 aa):
CDKLALEKTTWQQLQKNERLSSNNMVVNQLNTNGFCIINNFLGSSCCSTEEVLQQQVLLNLYQSSGVFSNGIRGDKIAWIGGDDERGCEAIKYLSSSSCVDSSLISSRCNGRLGNYMMITGRTKCMVACYPGSSGLGYIRRHIDNPNRDGRCVTVLYYLNPNWNSQDCCGGQLLWLYPNNENKVVKIDPIFDRLLLFWSDRRNPHEEVKPAYAMRYAITLWYFDEEKKERRALS

Radius of gyration: 16.36 Å; Cα contacts (8 Å, |Δi|>4): 492; chains: 1; bounding box: 41×42×42 Å

Secondary structure (DSSP, 8-state):
-----S--HHHHHHHHHHHHHHHHHHHHHSEEEESSSS-HHHHHHHHHHHHHHHHTT--EE--B--EEEEE-S-STT-HHHHHHHHHHHHHHHHHTTSSTT----EEPPEEEEEEESTTEEEEEE-S-SS--SEEEEEEEE-BTT--HHHHB--EEE-GGGSS--EEE--BTT-EEEEE-STT--EEEEEESSEEEEEEEEEE-HHHHHT-

CATH classification: 2.60.120.620

Solvent-accessible surface area: 10399 Å² total; per-residue (Å²): 50,95,110,79,106,169,61,115,106,150,64,81,107,97,30,72,152,26,0,63,73,0,10,90,67,1,80,104,62,10,34,3,52,7,72,107,30,25,30,82,78,13,0,54,48,0,21,97,28,0,50,87,24,39,143,85,59,82,18,69,138,40,163,82,17,6,64,18,10,120,8,32,4,126,66,226,41,0,94,0,0,94,36,0,4,38,17,0,49,36,0,4,80,53,0,48,64,98,0,53,118,39,97,12,93,31,62,20,119,0,15,0,7,0,13,31,5,104,31,65,15,42,106,127,36,49,17,7,92,110,156,28,0,48,5,0,1,0,24,0,1,0,3,68,156,25,82,19,122,108,24,14,0,40,5,55,0,19,11,96,91,98,108,50,54,40,109,3,47,0,58,43,3,35,0,0,0,1,10,1,40,184,84,1,5,9,26,15,59,54,0,142,37,79,5,23,4,0,7,0,22,7,27,4,99,121,36,90,82,112,103